Protein AF-0000000084978246 (afdb_homodimer)

Solvent-accessible surface area (backbone atoms only — not comparable to full-atom values): 15150 Å² total; per-residue (Å²): 113,71,61,56,54,47,44,49,52,52,64,51,48,54,66,81,85,75,82,86,67,84,88,47,93,60,55,66,32,54,52,50,35,44,52,52,46,25,33,40,64,72,52,76,42,42,68,66,36,53,46,69,48,52,63,57,46,14,61,76,64,71,50,56,47,66,46,39,43,52,18,51,50,52,35,35,74,74,38,52,32,44,75,43,90,97,79,44,32,25,31,31,88,48,66,60,64,61,54,41,51,52,45,50,53,53,25,48,52,24,31,40,51,23,23,51,41,23,63,34,57,69,46,52,68,67,56,54,49,51,52,34,51,50,44,51,65,46,75,120,113,68,61,55,54,47,44,49,54,51,65,52,49,54,66,81,84,76,82,84,65,85,90,50,95,62,54,67,34,54,53,52,36,43,53,52,46,24,32,42,65,73,53,74,42,43,69,66,36,53,46,70,48,50,63,58,45,14,60,76,64,72,49,56,47,66,45,38,44,53,18,51,49,49,34,35,76,72,38,52,31,44,76,41,89,95,79,44,32,25,31,31,89,47,65,59,62,63,54,40,52,52,48,49,52,53,24,49,53,25,30,40,52,21,24,51,43,22,63,34,57,70,45,52,67,66,56,52,50,51,53,35,51,49,44,50,68,48,74,119

Organism: Faecalibacterium duncaniae (strain DSM 17677 / JCM 31915 / A2-165) (NCBI:txid411483)

pLDDT: mean 88.46, std 13.03, range [48.31, 98.31]

Sequence (280 aa):
MYLYDKYIKEQRRGVVEIIISSNTSKPIYEQITSQIKAMIMSGELKTGDPIPSMRALAKSIHVSVITVQKAYEDLQRDGFIETTVGRGSFVSAQNKDFYQEEQQRLAEEHLQEAADIGRISGISLEKLIELLTIFYQEEDMYLYDKYIKEQRRGVVEIIISSNTSKPIYEQITSQIKAMIMSGELKTGDPIPSMRALAKSIHVSVITVQKAYEDLQRDGFIETTVGRGSFVSAQNKDFYQEEQQRLAEEHLQEAADIGRISGISLEKLIELLTIFYQEED

InterPro domains:
  IPR000524 Transcription regulator HTH, GntR [PF00392] (29-91)
  IPR000524 Transcription regulator HTH, GntR [PS50949] (26-94)
  IPR000524 Transcription regulator HTH, GntR [SM00345] (32-91)
  IPR000524 Transcription regulator HTH, GntR [cd07377] (27-92)
  IPR036388 Winged helix-like DNA-binding domain superfamily [G3DSA:1.10.10.10] (24-140)
  IPR036390 Winged helix DNA-binding domain superfamily [SSF46785] (21-95)

Radius of gyration: 25.94 Å; Cα contacts (8 Å, |Δi|>4): 356; chains: 2; bounding box: 33×84×67 Å

Secondary structure (DSSP, 8-state):
-HHHHHHHHHHSTT-------SSSSS-HHHHHHHHHHHHHHHTSS-TT-EE--HHHHHHHHT--HHHHHHHHHHHHHTTSEEEETTTEEEE----HHHHHHHHHHHHHHHHHHHHHHHHHHT--HHHHHHHHHHHHHS--/-HHHHHHHHHHSTT-------SSSSS-HHHHHHHHHHHHHHHTSS-TT-EE--HHHHHHHHT--HHHHHHHHHHHHHTTSEEEETTTEEEE----HHHHHHHHHHHHHHHHHHHHHHHHHHT--HHHHHHHHHHHHHS--

Foldseek 3Di:
DVVVVVVVLVVCQADDDADADPPDPDQRLVSSLVSLVVCDLVPSFDFFGAYDALVVVCVVHVHDSVSPVVNVVVCVVVQQWDADPPPHIGGHPDPSVVVVVVVVVVVVVVVVVVVVCCVVVVNDPVNVVVVVVCVVPPPD/DVVVVVVVLVVCQADDDADADPPDPDQRLVSSLVSLVVCDLVPSFDFFGAYDALVVVCVVHVHDSVSSVSNVVVCVVVQQWDADPPPHIGGHPDPSVVVVVVVVVVVVVVVVVVVVCCVVVVNDPVNVVVVVVCVVPPPD

Nearest PDB structures (foldseek):
  3neu-assembly1_A-2  TM=7.271E-01  e=4.334E-09  Listeria innocua
  4u0y-assembly1_A  TM=9.435E-01  e=3.036E-07  Bacillus subtilis subsp. subtilis str. 168
  4ham-assembly1_A-2  TM=7.247E-01  e=1.234E-08  Listeria monocytogenes EGD-e
  4wwc-assembly1_B  TM=9.404E-01  e=2.022E-06  Bacillus subtilis subsp. subtilis str. 168
  3tqn-assembly2_B  TM=7.797E-01  e=3.641E-06  Coxiella burnetii

Structure (mmCIF, N/CA/C/O backbone):
data_AF-0000000084978246-model_v1
#
loop_
_entity.id
_entity.type
_entity.pdbx_description
1 polymer 'Transcriptional regulator, GntR family'
#
loop_
_atom_site.group_PDB
_atom_site.id
_atom_site.type_symbol
_atom_site.label_atom_id
_atom_site.label_alt_id
_atom_site.label_comp_id
_atom_site.label_asym_id
_atom_site.label_entity_id
_atom_site.label_seq_id
_atom_site.pdbx_PDB_ins_code
_atom_site.Cartn_x
_atom_site.Cartn_y
_atom_site.Cartn_z
_atom_site.occupancy
_atom_site.B_iso_or_equiv
_atom_site.auth_seq_id
_atom_site.auth_comp_id
_atom_site.auth_asym_id
_atom_site.auth_atom_id
_atom_site.pdbx_PDB_model_num
ATOM 1 N N . MET A 1 1 ? 10.336 -45.594 3.541 1 49.41 1 MET A N 1
ATOM 2 C CA . MET A 1 1 ? 9.492 -44.438 3.922 1 49.41 1 MET A CA 1
ATOM 3 C C . MET A 1 1 ? 9.867 -43.219 3.119 1 49.41 1 MET A C 1
ATOM 5 O O . MET A 1 1 ? 8.992 -42.438 2.701 1 49.41 1 MET A O 1
ATOM 9 N N . TYR A 1 2 ? 11.141 -43 2.82 1 60.88 2 TYR A N 1
ATOM 10 C CA . TYR A 1 2 ? 11.719 -41.906 2.082 1 60.88 2 TYR A CA 1
ATOM 11 C C . TYR A 1 2 ? 11.344 -41.969 0.606 1 60.88 2 TYR A C 1
ATOM 13 O O . TYR A 1 2 ? 11.047 -40.938 -0.014 1 60.88 2 TYR A O 1
ATOM 21 N N . LEU A 1 3 ? 11.219 -43.156 0.111 1 56.28 3 LEU A N 1
ATOM 22 C CA . LEU A 1 3 ? 10.906 -43.312 -1.302 1 56.28 3 LEU A CA 1
ATOM 23 C C . LEU A 1 3 ? 9.43 -43.031 -1.564 1 56.28 3 LEU A C 1
ATOM 25 O O . LEU A 1 3 ? 9.078 -42.438 -2.59 1 56.28 3 LEU A O 1
ATOM 29 N N . TYR A 1 4 ? 8.586 -43.5 -0.713 1 56.78 4 TYR A N 1
ATOM 30 C CA . TYR A 1 4 ? 7.148 -43.25 -0.847 1 56.78 4 TYR A CA 1
ATOM 31 C C . TYR A 1 4 ? 6.836 -41.781 -0.782 1 56.78 4 TYR A C 1
ATOM 33 O O . TYR A 1 4 ? 6.043 -41.25 -1.577 1 56.78 4 TYR A O 1
ATOM 41 N N . ASP A 1 5 ? 7.395 -41.094 0.192 1 56.31 5 ASP A N 1
ATOM 42 C CA . ASP A 1 5 ? 7.164 -39.656 0.281 1 56.31 5 ASP A CA 1
ATOM 43 C C . ASP A 1 5 ? 7.715 -38.938 -0.947 1 56.31 5 ASP A C 1
ATOM 45 O O . ASP A 1 5 ? 7.105 -38 -1.445 1 56.31 5 ASP A O 1
ATOM 49 N N . LYS A 1 6 ? 8.891 -39.469 -1.354 1 56.81 6 LYS A N 1
ATOM 50 C CA . LYS A 1 6 ? 9.453 -38.938 -2.602 1 56.81 6 LYS A CA 1
ATOM 51 C C . LYS A 1 6 ? 8.547 -39.281 -3.785 1 56.81 6 LYS A C 1
ATOM 53 O O . LYS A 1 6 ? 8.336 -38.438 -4.66 1 56.81 6 LYS A O 1
ATOM 58 N N . TYR A 1 7 ? 8.008 -40.469 -3.863 1 52.12 7 TYR A N 1
ATOM 59 C CA . TYR A 1 7 ? 7.086 -40.938 -4.902 1 52.12 7 TYR A CA 1
ATOM 60 C C . TYR A 1 7 ? 5.805 -40.094 -4.887 1 52.12 7 TYR A C 1
ATOM 62 O O . TYR A 1 7 ? 5.316 -39.688 -5.938 1 52.12 7 TYR A O 1
ATOM 70 N N . ILE A 1 8 ? 5.184 -39.938 -3.732 1 54.16 8 ILE A N 1
ATOM 71 C CA . ILE A 1 8 ? 3.959 -39.156 -3.615 1 54.16 8 ILE A CA 1
ATOM 72 C C . ILE A 1 8 ? 4.242 -37.688 -3.986 1 54.16 8 ILE A C 1
ATOM 74 O O . ILE A 1 8 ? 3.434 -37.031 -4.656 1 54.16 8 ILE A O 1
ATOM 78 N N . LYS A 1 9 ? 5.34 -37.312 -3.391 1 54.97 9 LYS A N 1
ATOM 79 C CA . LYS A 1 9 ? 5.805 -35.969 -3.795 1 54.97 9 LYS A CA 1
ATOM 80 C C . LYS A 1 9 ? 6.051 -35.906 -5.301 1 54.97 9 LYS A C 1
ATOM 82 O O . LYS A 1 9 ? 5.742 -34.906 -5.945 1 54.97 9 LYS A O 1
ATOM 87 N N . GLU A 1 10 ? 6.629 -36.938 -5.879 1 53.38 10 GLU A N 1
ATOM 88 C CA . GLU A 1 10 ? 6.852 -37.062 -7.312 1 53.38 10 GLU A CA 1
ATOM 89 C C . GLU A 1 10 ? 5.531 -37.188 -8.07 1 53.38 10 GLU A C 1
ATOM 91 O O . GLU A 1 10 ? 5.398 -36.656 -9.18 1 53.38 10 GLU A O 1
ATOM 96 N N . GLN A 1 11 ? 4.613 -38.062 -7.594 1 52.34 11 GLN A N 1
ATOM 97 C CA . GLN A 1 11 ? 3.295 -38.188 -8.203 1 52.34 11 GLN A CA 1
ATOM 98 C C . GLN A 1 11 ? 2.488 -36.906 -8.047 1 52.34 11 GLN A C 1
ATOM 100 O O . GLN A 1 11 ? 1.637 -36.594 -8.875 1 52.34 11 GLN A O 1
ATOM 105 N N . ARG A 1 12 ? 2.609 -36.312 -6.895 1 55.66 12 ARG A N 1
ATOM 106 C CA . ARG A 1 12 ? 1.911 -35.062 -6.652 1 55.66 12 ARG A CA 1
ATOM 107 C C . ARG A 1 12 ? 2.576 -33.906 -7.406 1 55.66 12 ARG A C 1
ATOM 109 O O . ARG A 1 12 ? 2.094 -32.781 -7.371 1 55.66 12 ARG A O 1
ATOM 116 N N . ARG A 1 13 ? 3.695 -34.281 -8.031 1 55.97 13 ARG A N 1
ATOM 117 C CA . ARG A 1 13 ? 4.484 -33.469 -8.93 1 55.97 13 ARG A CA 1
ATOM 118 C C . ARG A 1 13 ? 3.736 -33.188 -10.234 1 55.97 13 ARG A C 1
ATOM 120 O O . ARG A 1 13 ? 3.334 -34.125 -10.922 1 55.97 13 ARG A O 1
ATOM 127 N N . GLY A 1 14 ? 3.076 -32.219 -10.352 1 59.31 14 GLY A N 1
ATOM 128 C CA . GLY A 1 14 ? 2.301 -31.828 -11.516 1 59.31 14 GLY A CA 1
ATOM 129 C C . GLY A 1 14 ? 0.869 -31.453 -11.18 1 59.31 14 GLY A C 1
ATOM 130 O O . GLY A 1 14 ? 0.113 -31.016 -12.062 1 59.31 14 GLY A O 1
ATOM 131 N N . VAL A 1 15 ? 0.462 -31.984 -9.977 1 68.38 15 VAL A N 1
ATOM 132 C CA . VAL A 1 15 ? -0.953 -31.734 -9.727 1 68.38 15 VAL A CA 1
ATOM 133 C C . VAL A 1 15 ? -1.134 -30.312 -9.18 1 68.38 15 VAL A C 1
ATOM 135 O O . VAL A 1 15 ? -0.529 -29.953 -8.164 1 68.38 15 VAL A O 1
ATOM 138 N N . VAL A 1 16 ? -1.693 -29.453 -9.977 1 84.12 16 VAL A N 1
ATOM 139 C CA . VAL A 1 16 ? -2.047 -28.078 -9.617 1 84.12 16 VAL A CA 1
ATOM 140 C C . VAL A 1 16 ? -3.424 -28.047 -8.961 1 84.12 16 VAL A C 1
ATOM 142 O O . VAL A 1 16 ? -4.434 -28.344 -9.602 1 84.12 16 VAL A O 1
ATOM 145 N N . GLU A 1 17 ? -3.453 -27.969 -7.625 1 89.5 17 GLU A N 1
ATOM 146 C CA . GLU A 1 17 ? -4.711 -27.812 -6.902 1 89.5 17 GLU A CA 1
ATOM 147 C C . GLU A 1 17 ? -5.008 -26.344 -6.605 1 89.5 17 GLU A C 1
ATOM 149 O O . GLU A 1 17 ? -4.277 -25.703 -5.855 1 89.5 17 GLU A O 1
ATOM 154 N N . ILE A 1 18 ? -6.059 -25.859 -7.242 1 93.88 18 ILE A N 1
ATOM 155 C CA . ILE A 1 18 ? -6.473 -24.469 -7.094 1 93.88 18 ILE A CA 1
ATOM 156 C C . ILE A 1 18 ? -7.777 -24.406 -6.305 1 93.88 18 ILE A C 1
ATOM 158 O O . ILE A 1 18 ? -8.711 -25.156 -6.574 1 93.88 18 ILE A O 1
ATOM 162 N N . ILE A 1 19 ? -7.797 -23.547 -5.324 1 91.31 19 ILE A N 1
ATOM 163 C CA . ILE A 1 19 ? -9 -23.328 -4.527 1 91.31 19 ILE A CA 1
ATOM 164 C C . ILE A 1 19 ? -9.594 -21.969 -4.848 1 91.31 19 ILE A C 1
ATOM 166 O O . ILE A 1 19 ? -8.906 -20.938 -4.742 1 91.31 19 ILE A O 1
ATOM 170 N N . ILE A 1 20 ? -10.859 -21.953 -5.211 1 92.88 20 ILE A N 1
ATOM 171 C CA . ILE A 1 20 ? -11.523 -20.703 -5.562 1 92.88 20 ILE A CA 1
ATOM 172 C C . ILE A 1 20 ? -12.469 -20.281 -4.441 1 92.88 20 ILE A C 1
ATOM 174 O O . ILE A 1 20 ? -13.234 -21.094 -3.932 1 92.88 20 ILE A O 1
ATOM 178 N N . SER A 1 21 ? -12.266 -19.094 -4.043 1 88.5 21 SER A N 1
ATOM 179 C CA . SER A 1 21 ? -13.148 -18.578 -3.012 1 88.5 21 SER A CA 1
ATOM 180 C C . SER A 1 21 ? -14.148 -17.578 -3.596 1 88.5 21 SER A C 1
ATOM 182 O O . SER A 1 21 ? -13.773 -16.719 -4.395 1 88.5 21 SER A O 1
ATOM 184 N N . SER A 1 22 ? -15.367 -17.609 -3.215 1 85.06 22 SER A N 1
ATOM 185 C CA . SER A 1 22 ? -16.391 -16.656 -3.621 1 85.06 22 SER A CA 1
ATOM 186 C C . SER A 1 22 ? -16.547 -15.539 -2.596 1 85.06 22 SER A C 1
ATOM 188 O O . SER A 1 22 ? -17.297 -14.578 -2.818 1 85.06 22 SER A O 1
ATOM 190 N N . ASN A 1 23 ? -15.883 -15.648 -1.514 1 78.38 23 ASN A N 1
ATOM 191 C CA . ASN A 1 23 ? -16.016 -14.68 -0.434 1 78.38 23 ASN A CA 1
ATOM 192 C C . ASN A 1 23 ? -14.969 -13.578 -0.538 1 78.38 23 ASN A C 1
ATOM 194 O O . ASN A 1 23 ? -14.664 -12.906 0.452 1 78.38 23 ASN A O 1
ATOM 198 N N . THR A 1 24 ? -14.367 -13.469 -1.59 1 78.62 24 THR A N 1
ATOM 199 C CA . THR A 1 24 ? -13.375 -12.422 -1.814 1 78.62 24 THR A CA 1
ATOM 200 C C . THR A 1 24 ? -13.789 -11.523 -2.977 1 78.62 24 THR A C 1
ATOM 202 O O . THR A 1 24 ? -14.555 -11.938 -3.846 1 78.62 24 THR A O 1
ATOM 205 N N . SER A 1 25 ? -13.305 -10.281 -2.869 1 82.81 25 SER A N 1
ATOM 206 C CA . SER A 1 25 ? -13.586 -9.344 -3.949 1 82.81 25 SER A CA 1
ATOM 207 C C . SER A 1 25 ? -12.633 -9.547 -5.121 1 82.81 25 SER A C 1
ATOM 209 O O . SER A 1 25 ? -12.766 -8.883 -6.152 1 82.81 25 SER A O 1
ATOM 211 N N . LYS A 1 26 ? -11.812 -10.5 -5.109 1 87.44 26 LYS A N 1
ATOM 212 C CA . LYS A 1 26 ? -10.836 -10.719 -6.168 1 87.44 26 LYS A CA 1
ATOM 213 C C . LYS A 1 26 ? -11.43 -11.547 -7.305 1 87.44 26 LYS A C 1
ATOM 215 O O . LYS A 1 26 ? -12.062 -12.578 -7.066 1 87.44 26 LYS A O 1
ATOM 220 N N . PRO A 1 27 ? -11.141 -11.125 -8.484 1 94.25 27 PRO A N 1
ATOM 221 C CA . PRO A 1 27 ? -11.594 -11.914 -9.625 1 94.25 27 PRO A CA 1
ATOM 222 C C . PRO A 1 27 ? -11.023 -13.328 -9.633 1 94.25 27 PRO A C 1
ATOM 224 O O . PRO A 1 27 ? -9.891 -13.539 -9.195 1 94.25 27 PRO A O 1
ATOM 227 N N . ILE A 1 28 ? -11.719 -14.203 -10.172 1 95.75 28 ILE A N 1
ATOM 228 C CA . ILE A 1 28 ? -11.352 -15.617 -10.18 1 95.75 28 ILE A CA 1
ATOM 229 C C . ILE A 1 28 ? -10.016 -15.797 -10.898 1 95.75 28 ILE A C 1
ATOM 231 O O . ILE A 1 28 ? -9.156 -16.562 -10.445 1 95.75 28 ILE A O 1
ATOM 235 N N . TYR A 1 29 ? -9.852 -15.109 -12.062 1 97.44 29 TYR A N 1
ATOM 236 C CA . TYR A 1 29 ? -8.609 -15.281 -12.812 1 97.44 29 TYR A CA 1
ATOM 237 C C . TYR A 1 29 ? -7.406 -14.836 -11.984 1 97.44 29 TYR A C 1
ATOM 239 O O . TYR A 1 29 ? -6.324 -15.414 -12.094 1 97.44 29 TYR A O 1
ATOM 247 N N . GLU A 1 30 ? -7.645 -13.891 -11.141 1 95.38 30 GLU A N 1
ATOM 248 C CA . GLU A 1 30 ? -6.562 -13.43 -10.281 1 95.38 30 GLU A CA 1
ATOM 249 C C . GLU A 1 30 ? -6.25 -14.445 -9.188 1 95.38 30 GLU A C 1
ATOM 251 O O . GLU A 1 30 ? -5.094 -14.609 -8.797 1 95.38 30 GLU A O 1
ATOM 256 N N . GLN A 1 31 ? -7.281 -15.062 -8.703 1 94 31 GLN A N 1
ATOM 257 C CA . GLN A 1 31 ? -7.078 -16.125 -7.723 1 94 31 GLN A CA 1
ATOM 258 C C . GLN A 1 31 ? -6.25 -17.266 -8.312 1 94 31 GLN A C 1
ATOM 260 O O . GLN A 1 31 ? -5.32 -17.766 -7.668 1 94 31 GLN A O 1
ATOM 265 N N . ILE A 1 32 ? -6.523 -17.562 -9.5 1 96.5 32 ILE A N 1
ATOM 266 C CA . ILE A 1 32 ? -5.797 -18.625 -10.188 1 96.5 32 ILE A CA 1
ATOM 267 C C . ILE A 1 32 ? -4.344 -18.219 -10.391 1 96.5 32 ILE A C 1
ATOM 269 O O . ILE A 1 32 ? -3.424 -18.953 -10.023 1 96.5 32 ILE A O 1
ATOM 273 N N . THR A 1 33 ? -4.195 -17 -10.945 1 96.12 33 THR A N 1
ATOM 274 C CA . THR A 1 33 ? -2.865 -16.484 -11.234 1 96.12 33 THR A CA 1
ATOM 275 C C . THR A 1 33 ? -2.008 -16.453 -9.977 1 96.12 33 THR A C 1
ATOM 277 O O . THR A 1 33 ? -0.876 -16.938 -9.977 1 96.12 33 THR A O 1
ATOM 280 N N . SER A 1 34 ? -2.586 -15.977 -8.961 1 94.06 34 SER A N 1
ATOM 281 C CA . SER A 1 34 ? -1.831 -15.805 -7.727 1 94.06 34 SER A CA 1
ATOM 282 C C . SER A 1 34 ? -1.434 -17.156 -7.129 1 94.06 34 SER A C 1
ATOM 284 O O . SER A 1 34 ? -0.313 -17.312 -6.641 1 94.06 34 SER A O 1
ATOM 286 N N . GLN A 1 35 ? -2.283 -18.094 -7.121 1 93.5 35 GLN A N 1
ATOM 287 C CA . GLN A 1 35 ? -1.992 -19.391 -6.531 1 93.5 35 GLN A CA 1
ATOM 288 C C . GLN A 1 35 ? -0.919 -20.125 -7.332 1 93.5 35 GLN A C 1
ATOM 290 O O . GLN A 1 35 ? -0.016 -20.734 -6.754 1 93.5 35 GLN A O 1
ATOM 295 N N . ILE A 1 36 ? -0.957 -20.016 -8.625 1 95.12 36 ILE A N 1
ATOM 296 C CA . ILE A 1 36 ? 0.054 -20.672 -9.438 1 95.12 36 ILE A CA 1
ATOM 297 C C . ILE A 1 36 ? 1.41 -20 -9.227 1 95.12 36 ILE A C 1
ATOM 299 O O . ILE A 1 36 ? 2.426 -20.688 -9.062 1 95.12 36 ILE A O 1
ATOM 303 N N . LYS A 1 37 ? 1.382 -18.688 -9.188 1 93.81 37 LYS A N 1
ATOM 304 C CA . LYS A 1 37 ? 2.627 -17.969 -8.914 1 93.81 37 LYS A CA 1
ATOM 305 C C . LYS A 1 37 ? 3.209 -18.391 -7.562 1 93.81 37 LYS A C 1
ATOM 307 O O . LYS A 1 37 ? 4.414 -18.609 -7.445 1 93.81 37 LYS A O 1
ATOM 312 N N . ALA A 1 38 ? 2.359 -18.531 -6.621 1 91.19 38 ALA A N 1
ATOM 313 C CA . ALA A 1 38 ? 2.812 -18.906 -5.289 1 91.19 38 ALA A CA 1
ATOM 314 C C . ALA A 1 38 ? 3.443 -20.297 -5.301 1 91.19 38 ALA A C 1
ATOM 316 O O . ALA A 1 38 ? 4.477 -20.531 -4.668 1 91.19 38 ALA A O 1
ATOM 317 N N . MET A 1 39 ? 2.84 -21.203 -6.016 1 92 39 MET A N 1
ATOM 318 C CA . MET A 1 39 ? 3.367 -22.562 -6.105 1 92 39 MET A CA 1
ATOM 319 C C . MET A 1 39 ? 4.73 -22.562 -6.789 1 92 39 MET A C 1
ATOM 321 O O . MET A 1 39 ? 5.617 -23.328 -6.402 1 92 39 MET A O 1
ATOM 325 N N . ILE A 1 40 ? 4.902 -21.703 -7.762 1 92.31 40 ILE A N 1
ATOM 326 C CA . ILE A 1 40 ? 6.172 -21.625 -8.477 1 92.31 40 ILE A CA 1
ATOM 327 C C . ILE A 1 40 ? 7.23 -20.984 -7.578 1 92.31 40 ILE A C 1
ATOM 329 O O . ILE A 1 40 ? 8.344 -21.5 -7.465 1 92.31 40 ILE A O 1
ATOM 333 N N . MET A 1 41 ? 6.863 -19.984 -6.891 1 89.56 41 MET A N 1
ATOM 334 C CA . MET A 1 41 ? 7.801 -19.25 -6.047 1 89.56 41 MET A CA 1
ATOM 335 C C . MET A 1 41 ? 8.219 -20.078 -4.84 1 89.56 41 MET A C 1
ATOM 337 O O . MET A 1 41 ? 9.352 -19.969 -4.371 1 89.56 41 MET A O 1
ATOM 341 N N . SER A 1 42 ? 7.34 -20.938 -4.383 1 86 42 SER A N 1
ATOM 342 C CA . SER A 1 42 ? 7.637 -21.781 -3.225 1 86 42 SER A CA 1
ATOM 343 C C . SER A 1 42 ? 8.461 -23 -3.617 1 86 42 SER A C 1
ATOM 345 O O . SER A 1 42 ? 9.016 -23.672 -2.756 1 86 42 SER A O 1
ATOM 347 N N . GLY A 1 43 ? 8.414 -23.266 -4.922 1 88.56 43 GLY A N 1
ATOM 348 C CA . GLY A 1 43 ? 9.141 -24.422 -5.406 1 88.56 43 GLY A CA 1
ATOM 349 C C . GLY A 1 43 ? 8.273 -25.656 -5.531 1 88.56 43 GLY A C 1
ATOM 350 O O . GLY A 1 43 ? 8.75 -26.719 -5.961 1 88.56 43 GLY A O 1
ATOM 351 N N . GLU A 1 44 ? 7.008 -25.547 -5.145 1 89.88 44 GLU A N 1
ATOM 352 C CA . GLU A 1 44 ? 6.086 -26.656 -5.363 1 89.88 44 GLU A CA 1
ATOM 353 C C . GLU A 1 44 ? 5.996 -27.016 -6.844 1 89.88 44 GLU A C 1
ATOM 355 O O . GLU A 1 44 ? 5.883 -28.203 -7.195 1 89.88 44 GLU A O 1
ATOM 360 N N . LEU A 1 45 ? 5.98 -26.016 -7.691 1 91.75 45 LEU A N 1
ATOM 361 C CA . LEU A 1 45 ? 6.141 -26.172 -9.133 1 91.75 45 LEU A CA 1
ATOM 362 C C . LEU A 1 45 ? 7.527 -25.703 -9.578 1 91.75 45 LEU A C 1
ATOM 364 O O . LEU A 1 45 ? 7.953 -24.594 -9.242 1 91.75 45 LEU A O 1
ATOM 368 N N . LYS A 1 46 ? 8.172 -26.578 -10.297 1 92 46 LYS A N 1
ATOM 369 C CA . LYS A 1 46 ? 9.547 -26.266 -10.695 1 92 46 LYS A CA 1
ATOM 370 C C . LYS A 1 46 ? 9.633 -26 -12.195 1 92 46 LYS A C 1
ATOM 372 O O . LYS A 1 46 ? 8.781 -26.453 -12.969 1 92 46 LYS A O 1
ATOM 377 N N . THR A 1 47 ? 10.703 -25.328 -12.5 1 92.94 47 THR A N 1
ATOM 378 C CA . THR A 1 47 ? 10.961 -25.062 -13.906 1 92.94 47 THR A CA 1
ATOM 379 C C . THR A 1 47 ? 10.836 -26.344 -14.727 1 92.94 47 THR A C 1
ATOM 381 O O . THR A 1 47 ? 11.367 -27.391 -14.336 1 92.94 47 THR A O 1
ATOM 384 N N . GLY A 1 48 ? 10.094 -26.172 -15.742 1 93.19 48 GLY A N 1
ATOM 385 C CA . GLY A 1 48 ? 9.961 -27.312 -16.641 1 93.19 48 GLY A CA 1
ATOM 386 C C . GLY A 1 48 ? 8.781 -28.203 -16.312 1 93.19 48 GLY A C 1
ATOM 387 O O . GLY A 1 48 ? 8.367 -29.031 -17.125 1 93.19 48 GLY A O 1
ATOM 388 N N . ASP A 1 49 ? 8.234 -28.109 -15.102 1 93.12 49 ASP A N 1
ATOM 389 C CA . ASP A 1 49 ? 7.066 -28.891 -14.727 1 93.12 49 ASP A CA 1
ATOM 390 C C . ASP A 1 49 ? 5.875 -28.578 -15.625 1 93.12 49 ASP A C 1
ATOM 392 O O . ASP A 1 49 ? 5.637 -27.406 -15.953 1 93.12 49 ASP A O 1
ATO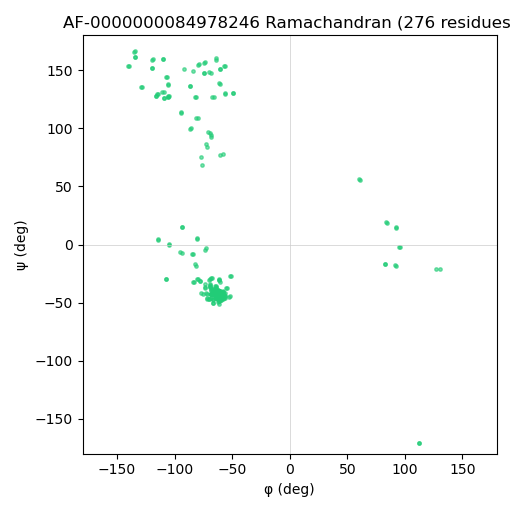M 396 N N . PRO A 1 50 ? 5.156 -29.594 -16.016 1 93.62 50 PRO A N 1
ATOM 397 C CA . PRO A 1 50 ? 3.908 -29.328 -16.734 1 93.62 50 PRO A CA 1
ATOM 398 C C . PRO A 1 50 ? 2.795 -28.828 -15.805 1 93.62 50 PRO A C 1
ATOM 400 O O . PRO A 1 50 ? 2.754 -29.203 -14.633 1 93.62 50 PRO A O 1
ATOM 403 N N . ILE A 1 51 ? 1.956 -27.984 -16.328 1 95.31 51 ILE A N 1
ATOM 404 C CA . ILE A 1 51 ? 0.72 -27.625 -15.641 1 95.31 51 ILE A CA 1
ATOM 405 C C . ILE A 1 51 ? -0.481 -28.016 -16.5 1 95.31 51 ILE A C 1
ATOM 407 O O . ILE A 1 51 ? -0.342 -28.234 -17.703 1 95.31 51 ILE A O 1
ATOM 411 N N . PRO A 1 52 ? -1.639 -28.141 -15.867 1 94.88 52 PRO A N 1
ATOM 412 C CA . PRO A 1 52 ? -2.803 -28.578 -16.641 1 94.88 52 PRO A CA 1
ATOM 413 C C . PRO A 1 52 ? -3.098 -27.672 -17.828 1 94.88 52 PRO A C 1
ATOM 415 O O . PRO A 1 52 ? -2.76 -26.484 -17.797 1 94.88 52 PRO A O 1
ATOM 418 N N . SER A 1 53 ? -3.73 -28.297 -18.812 1 93.88 53 SER A N 1
ATOM 419 C CA . SER A 1 53 ? -4.258 -27.453 -19.891 1 93.88 53 SER A CA 1
ATOM 420 C C . SER A 1 53 ? -5.336 -26.516 -19.375 1 93.88 53 SER A C 1
ATOM 422 O O . SER A 1 53 ? -5.91 -26.734 -18.312 1 93.88 53 SER A O 1
ATOM 424 N N . MET A 1 54 ? -5.617 -25.438 -20.125 1 95.25 54 MET A N 1
ATOM 425 C CA . MET A 1 54 ? -6.648 -24.484 -19.734 1 95.25 54 MET A CA 1
ATOM 426 C C . MET A 1 54 ? -7.996 -25.188 -19.562 1 95.25 54 MET A C 1
ATOM 428 O O . MET A 1 54 ? -8.727 -24.922 -18.609 1 95.25 54 MET A O 1
ATOM 432 N N . ARG A 1 55 ? -8.273 -26.062 -20.484 1 95 55 ARG A N 1
ATOM 433 C CA . ARG A 1 55 ? -9.555 -26.781 -20.438 1 95 55 ARG A CA 1
ATOM 434 C C . ARG A 1 55 ? -9.609 -27.734 -19.25 1 95 55 ARG A C 1
ATOM 436 O O . ARG A 1 55 ? -10.641 -27.812 -18.578 1 95 55 ARG A O 1
ATOM 443 N N . ALA A 1 56 ? -8.578 -28.438 -18.969 1 94.5 56 ALA A N 1
ATOM 444 C CA . ALA A 1 56 ? -8.531 -29.375 -17.844 1 94.5 56 ALA A CA 1
ATOM 445 C C . ALA A 1 56 ? -8.672 -28.656 -16.516 1 94.5 56 ALA A C 1
ATOM 447 O O . ALA A 1 56 ? -9.406 -29.094 -15.633 1 94.5 56 ALA A O 1
ATOM 448 N N . LEU A 1 57 ? -8 -27.516 -16.391 1 95.75 57 LEU A N 1
ATOM 449 C CA . LEU A 1 57 ? -8.086 -26.766 -15.141 1 95.75 57 LEU A CA 1
ATOM 450 C C . LEU A 1 57 ? -9.484 -26.188 -14.945 1 95.75 57 LEU A C 1
ATOM 452 O O . LEU A 1 57 ? -10.047 -26.25 -13.852 1 95.75 57 LEU A O 1
ATOM 456 N N . ALA A 1 58 ? -9.992 -25.594 -16 1 97.25 58 ALA A N 1
ATOM 457 C CA . ALA A 1 58 ? -11.344 -25.031 -15.953 1 97.25 58 ALA A CA 1
ATOM 458 C C . ALA A 1 58 ? -12.344 -26.078 -15.453 1 97.25 58 ALA A C 1
ATOM 460 O O . ALA A 1 58 ? -13.164 -25.781 -14.578 1 97.25 58 ALA A O 1
ATOM 461 N N . LYS A 1 59 ? -12.227 -27.234 -15.953 1 96.12 59 LYS A N 1
ATOM 462 C CA . LYS A 1 59 ? -13.117 -28.328 -15.562 1 96.12 59 LYS A CA 1
ATOM 463 C C . LYS A 1 59 ? -12.922 -28.688 -14.102 1 96.12 59 LYS A C 1
ATOM 465 O O . LYS A 1 59 ? -13.898 -28.875 -13.359 1 96.12 59 LYS A O 1
ATOM 470 N N . SER A 1 60 ? -11.75 -28.766 -13.633 1 94.56 60 SER A N 1
ATOM 471 C CA . SER A 1 60 ? -11.422 -29.219 -12.289 1 94.56 60 SER A CA 1
ATOM 472 C C . SER A 1 60 ? -11.914 -28.234 -11.234 1 94.56 60 SER A C 1
ATOM 474 O O . SER A 1 60 ? -12.25 -2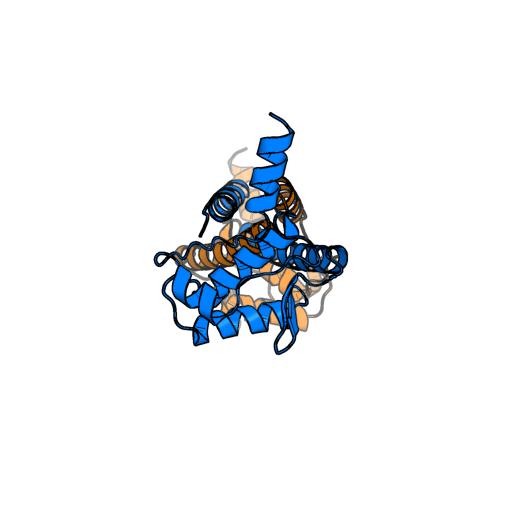8.641 -10.117 1 94.56 60 SER A O 1
ATOM 476 N N . ILE A 1 61 ? -11.992 -26.953 -11.594 1 95.12 61 ILE A N 1
ATOM 477 C CA . ILE A 1 61 ? -12.336 -25.969 -10.578 1 95.12 61 ILE A CA 1
ATOM 478 C C . ILE A 1 61 ? -13.688 -25.344 -10.898 1 95.12 61 ILE A C 1
ATOM 480 O O . ILE A 1 61 ? -14.086 -24.359 -10.273 1 95.12 61 ILE A O 1
ATOM 484 N N . HIS A 1 62 ? -14.32 -25.844 -11.945 1 95.81 62 HIS A N 1
ATOM 485 C CA . HIS A 1 62 ? -15.68 -25.484 -12.328 1 95.81 62 HIS A CA 1
ATOM 486 C C . HIS A 1 62 ? -15.781 -23.984 -12.633 1 95.81 62 HIS A C 1
ATOM 488 O O . HIS A 1 62 ? -16.656 -23.297 -12.109 1 95.81 62 HIS A O 1
ATOM 494 N N . VAL A 1 63 ? -14.938 -23.531 -13.555 1 96.75 63 VAL A N 1
ATOM 495 C CA . VAL A 1 63 ? -14.984 -22.156 -14.055 1 96.75 63 VAL A CA 1
ATOM 496 C C . VAL A 1 63 ? -14.867 -22.156 -15.578 1 96.75 63 VAL A C 1
ATOM 498 O O . VAL A 1 63 ? -14.539 -23.188 -16.188 1 96.75 63 VAL A O 1
ATOM 501 N N . SER A 1 64 ? -15.172 -21.031 -16.125 1 97.25 64 SER A N 1
ATOM 502 C CA . SER A 1 64 ? -15.125 -20.953 -17.578 1 97.25 64 SER A CA 1
ATOM 503 C C . SER A 1 64 ? -13.688 -21.016 -18.094 1 97.25 64 SER A C 1
ATOM 505 O O . SER A 1 64 ? -12.758 -20.578 -17.406 1 97.25 64 SER A O 1
ATOM 507 N N . VAL A 1 65 ? -13.508 -21.594 -19.297 1 97.62 65 VAL A N 1
ATOM 508 C CA . VAL A 1 65 ? -12.195 -21.656 -19.938 1 97.62 65 VAL A CA 1
ATOM 509 C C . VAL A 1 65 ? -11.672 -20.234 -20.172 1 97.62 65 VAL A C 1
ATOM 511 O O . VAL A 1 65 ? -10.469 -19.984 -20.078 1 97.62 65 VAL A O 1
ATOM 514 N N . ILE A 1 66 ? -12.586 -19.359 -20.406 1 98.25 66 ILE A N 1
ATOM 515 C CA . ILE A 1 66 ? -12.227 -17.969 -20.672 1 98.25 66 ILE A CA 1
ATOM 516 C C . ILE A 1 66 ? -11.547 -17.359 -19.453 1 98.25 66 ILE A C 1
ATOM 518 O O . ILE A 1 66 ? -10.531 -16.672 -19.578 1 98.25 66 ILE A O 1
ATOM 522 N N . THR A 1 67 ? -12.109 -17.609 -18.281 1 98 67 THR A N 1
ATOM 523 C CA . THR A 1 67 ? -11.539 -17.125 -17.031 1 98 67 THR A CA 1
ATOM 524 C C . THR A 1 67 ? -10.141 -17.703 -16.828 1 98 67 THR A C 1
ATOM 52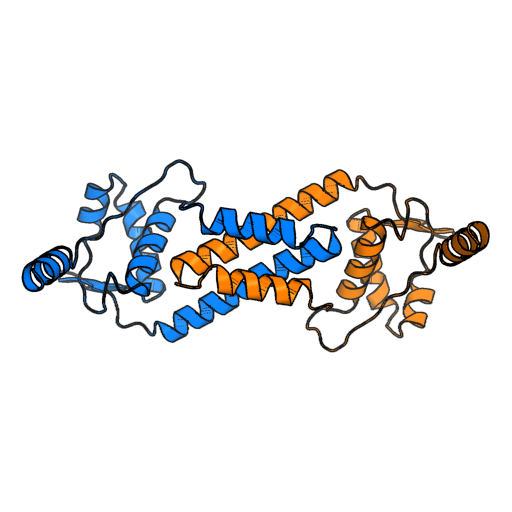6 O O . THR A 1 67 ? -9.211 -16.984 -16.453 1 98 67 THR A O 1
ATOM 529 N N . VAL A 1 68 ? -9.977 -18.984 -17.078 1 97.69 68 VAL A N 1
ATOM 530 C CA . VAL A 1 68 ? -8.688 -19.641 -16.906 1 97.69 68 VAL A CA 1
ATOM 531 C C . VAL A 1 68 ? -7.695 -19.109 -17.953 1 97.69 68 VAL A C 1
ATOM 533 O O . VAL A 1 68 ? -6.52 -18.906 -17.641 1 97.69 68 VAL A O 1
ATOM 536 N N . GLN A 1 69 ? -8.18 -18.906 -19.125 1 97.88 69 GLN A N 1
ATOM 537 C CA . GLN A 1 69 ? -7.332 -18.359 -20.188 1 97.88 69 GLN A CA 1
ATOM 538 C C . GLN A 1 69 ? -6.719 -17.031 -19.781 1 97.88 69 GLN A C 1
ATOM 540 O O . GLN A 1 69 ? -5.531 -16.797 -20.016 1 97.88 69 GLN A O 1
ATOM 545 N N . LYS A 1 70 ? -7.531 -16.203 -19.203 1 98.12 70 LYS A N 1
ATOM 546 C CA . LYS A 1 70 ? -7.023 -14.914 -18.75 1 98.12 70 LYS A CA 1
ATOM 547 C C . LYS A 1 70 ? -5.891 -15.102 -17.734 1 98.12 70 LYS A C 1
ATOM 549 O O . LYS A 1 70 ? -4.879 -14.398 -17.797 1 98.12 70 LYS A O 1
ATOM 554 N N . ALA A 1 71 ? -6.039 -16 -16.844 1 98.06 71 ALA A N 1
ATOM 555 C CA . ALA A 1 71 ? -5.004 -16.297 -15.852 1 98.06 71 ALA A CA 1
ATOM 556 C C . ALA A 1 71 ? -3.717 -16.766 -16.531 1 98.06 71 ALA A C 1
ATOM 558 O O . ALA A 1 71 ? -2.623 -16.312 -16.172 1 98.06 71 ALA A O 1
ATOM 559 N N . TYR A 1 72 ? -3.842 -17.625 -17.5 1 97.25 72 TYR A N 1
ATOM 560 C CA . TYR A 1 72 ? -2.68 -18.188 -18.172 1 97.25 72 TYR A CA 1
ATOM 561 C C . TYR A 1 72 ? -1.979 -17.109 -19.016 1 97.25 72 TYR A C 1
ATOM 563 O O . TYR A 1 72 ? -0.75 -17.109 -19.125 1 97.25 72 TYR A O 1
ATOM 571 N N . GLU A 1 73 ? -2.768 -16.25 -19.562 1 97.62 73 GLU A N 1
ATOM 572 C CA . GLU A 1 73 ? -2.182 -15.133 -20.297 1 97.62 73 GLU A CA 1
ATOM 573 C C . GLU A 1 73 ? -1.349 -14.25 -19.375 1 97.62 73 GLU A C 1
ATOM 575 O O . GLU A 1 73 ? -0.238 -13.844 -19.734 1 97.62 73 GLU A O 1
ATOM 580 N N . ASP A 1 74 ? -1.905 -13.984 -18.25 1 96.31 74 ASP A N 1
ATOM 581 C CA . ASP A 1 74 ? -1.17 -13.18 -17.266 1 96.31 74 ASP A CA 1
ATOM 582 C C . ASP A 1 74 ? 0.113 -13.891 -16.844 1 96.31 74 ASP A C 1
ATOM 584 O O . ASP A 1 74 ? 1.173 -13.266 -16.75 1 96.31 74 ASP A O 1
ATOM 588 N N . LEU A 1 75 ? 0.041 -15.156 -16.547 1 96.19 75 LEU A N 1
ATOM 589 C CA . LEU A 1 75 ? 1.189 -15.945 -16.109 1 96.19 75 LEU A CA 1
ATOM 590 C C . LEU A 1 75 ? 2.273 -15.961 -17.188 1 96.19 75 LEU A C 1
ATOM 592 O O . LEU A 1 75 ? 3.461 -15.852 -16.875 1 96.19 75 LEU A O 1
ATOM 596 N N . GLN A 1 76 ? 1.81 -16.062 -18.406 1 95.25 76 GLN A N 1
ATOM 597 C CA . GLN A 1 76 ? 2.754 -16.062 -19.516 1 95.25 76 GLN A CA 1
ATOM 598 C C . GLN A 1 76 ? 3.385 -14.695 -19.703 1 95.25 76 GLN A C 1
ATOM 600 O O . GLN A 1 76 ? 4.598 -14.578 -19.891 1 95.25 76 GLN A O 1
ATOM 605 N N . ARG A 1 77 ? 2.566 -13.711 -19.688 1 92.88 77 ARG A N 1
ATOM 606 C CA . ARG A 1 77 ? 3.045 -12.344 -19.844 1 92.88 77 ARG A CA 1
ATOM 607 C C . ARG A 1 77 ? 4.105 -12.016 -18.797 1 92.88 77 ARG A C 1
ATOM 609 O O . ARG A 1 77 ? 5.121 -11.391 -19.109 1 92.88 77 ARG A O 1
ATOM 616 N N . ASP A 1 78 ? 3.873 -12.539 -17.609 1 90.19 78 ASP A N 1
ATOM 617 C CA . ASP A 1 78 ? 4.777 -12.25 -16.5 1 90.19 78 ASP A CA 1
ATOM 618 C C . ASP A 1 78 ? 5.977 -13.195 -16.516 1 90.19 78 ASP A C 1
ATOM 620 O O . ASP A 1 78 ? 6.875 -13.078 -15.68 1 90.19 78 ASP A O 1
ATOM 624 N N . GLY A 1 79 ? 5.922 -14.172 -17.375 1 92.31 79 GLY A N 1
ATOM 625 C CA . GLY A 1 79 ? 7.082 -15.023 -17.594 1 92.31 79 GLY A CA 1
ATOM 626 C C . GLY A 1 79 ? 7.09 -16.266 -16.719 1 92.31 79 GLY A C 1
ATOM 627 O O . GLY A 1 79 ? 8.117 -16.938 -16.594 1 92.31 79 GLY A O 1
ATOM 628 N N . PHE A 1 80 ? 5.988 -16.641 -16.062 1 94.81 80 PHE A N 1
ATOM 629 C CA . PHE A 1 80 ? 5.941 -17.766 -15.133 1 94.81 80 PHE A CA 1
ATOM 630 C C . PHE A 1 80 ? 5.746 -19.078 -15.875 1 94.81 80 PHE A C 1
ATOM 632 O O . PHE A 1 80 ? 6.219 -20.125 -15.422 1 94.81 80 PHE A O 1
ATOM 639 N N . ILE A 1 81 ? 4.984 -18.938 -17.031 1 95.75 81 ILE A N 1
ATOM 640 C CA . ILE A 1 81 ? 4.754 -20.172 -17.781 1 95.75 81 ILE A CA 1
ATOM 641 C C . ILE A 1 81 ? 5 -19.922 -19.266 1 95.75 81 ILE A C 1
ATOM 643 O O . ILE A 1 81 ? 5.078 -18.781 -19.703 1 95.75 81 ILE A O 1
ATOM 647 N N . GLU A 1 82 ? 5.184 -20.953 -19.906 1 95.38 82 GLU A N 1
ATOM 648 C CA . GLU A 1 82 ? 5.254 -20.969 -21.375 1 95.38 82 GLU A CA 1
ATOM 649 C C . GLU A 1 82 ? 4.312 -22.016 -21.953 1 95.38 82 GLU A C 1
ATOM 651 O O . GLU A 1 82 ? 4.164 -23.109 -21.406 1 95.38 82 GLU A O 1
ATOM 656 N N . THR A 1 83 ? 3.658 -21.562 -22.953 1 93 83 THR A N 1
ATOM 657 C CA . THR A 1 83 ? 2.727 -22.469 -23.609 1 93 83 THR A CA 1
ATOM 658 C C . THR A 1 83 ? 3.186 -22.75 -25.0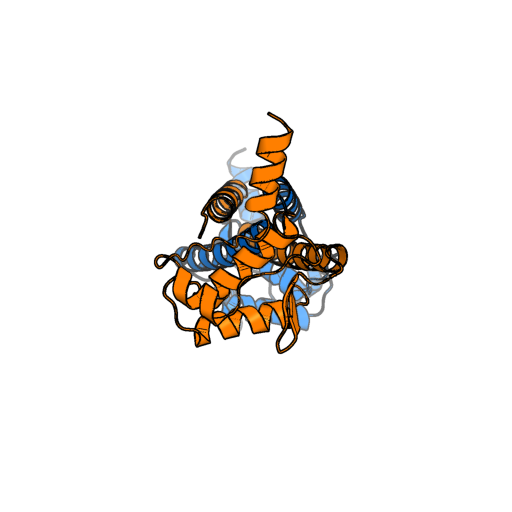47 1 93 83 THR A C 1
ATOM 660 O O . THR A 1 83 ? 3.592 -21.844 -25.766 1 93 83 THR A O 1
ATOM 663 N N . THR A 1 84 ? 3.225 -24.031 -25.328 1 90.5 84 THR A N 1
ATOM 664 C CA . THR A 1 84 ? 3.529 -24.469 -26.688 1 90.5 84 THR A CA 1
ATOM 665 C C . THR A 1 84 ? 2.34 -25.203 -27.297 1 90.5 84 THR A C 1
ATOM 667 O O . THR A 1 84 ? 1.809 -26.141 -26.703 1 90.5 84 THR A O 1
ATOM 670 N N . VAL A 1 85 ? 1.985 -24.766 -28.406 1 87.75 85 VAL A N 1
ATOM 671 C CA . VAL A 1 85 ? 0.853 -25.391 -29.094 1 87.75 85 VAL A CA 1
ATOM 672 C C . VAL A 1 85 ? 1.104 -26.891 -29.266 1 87.75 85 VAL A C 1
ATOM 674 O O . VAL A 1 85 ? 2.172 -27.297 -29.719 1 87.75 85 VAL A O 1
ATOM 677 N N . GLY A 1 86 ? 0.19 -27.703 -28.891 1 89.25 86 GLY A N 1
ATOM 678 C CA . GLY A 1 86 ? 0.251 -29.141 -29.062 1 89.25 86 GLY A CA 1
ATOM 679 C C . GLY A 1 86 ? 1.048 -29.844 -27.984 1 89.25 86 GLY A C 1
ATOM 680 O O . GLY A 1 86 ? 0.978 -31.062 -27.859 1 89.25 86 GLY A O 1
ATOM 681 N N . ARG A 1 87 ? 1.92 -29.172 -27.141 1 91.81 87 ARG A N 1
ATOM 682 C CA . ARG A 1 87 ? 2.76 -29.781 -26.125 1 91.81 87 ARG A CA 1
ATOM 683 C C . ARG A 1 87 ? 2.232 -29.484 -24.719 1 91.81 87 ARG A C 1
ATOM 685 O O . ARG A 1 87 ? 2.434 -30.266 -23.797 1 91.81 87 ARG A O 1
ATOM 692 N N . GLY A 1 88 ? 1.592 -28.297 -24.672 1 93.69 88 GLY A N 1
ATOM 693 C CA . GLY A 1 88 ? 1.029 -27.938 -23.375 1 93.69 88 GLY A CA 1
ATOM 694 C C . GLY A 1 88 ? 1.733 -26.75 -22.734 1 93.69 88 GLY A C 1
ATOM 695 O O . GLY A 1 88 ? 2.391 -25.969 -23.422 1 93.69 88 GLY A O 1
ATOM 696 N N . SER A 1 89 ? 1.4 -26.484 -21.469 1 95.31 89 SER A N 1
ATOM 697 C CA . SER A 1 89 ? 1.986 -25.391 -20.703 1 95.31 89 SER A CA 1
ATOM 698 C C . SER A 1 89 ? 2.953 -25.906 -19.641 1 95.31 89 SER A C 1
ATOM 700 O O . SER A 1 89 ? 2.707 -26.953 -19.031 1 95.31 89 SER A O 1
ATOM 702 N N . PHE A 1 90 ? 3.998 -25.141 -19.453 1 95.44 90 PHE A N 1
ATOM 703 C CA . PHE A 1 90 ? 5.055 -25.547 -18.531 1 95.44 90 PHE A CA 1
ATOM 704 C C . PHE A 1 90 ? 5.559 -24.344 -17.734 1 95.44 90 PHE A C 1
ATOM 706 O O . PHE A 1 90 ? 5.488 -23.203 -18.203 1 95.44 90 PHE A O 1
ATOM 713 N N . VAL A 1 91 ? 6.055 -24.672 -16.578 1 95.25 91 VAL A N 1
ATOM 714 C CA . VAL A 1 91 ? 6.688 -23.625 -15.789 1 95.25 91 VAL A CA 1
ATOM 715 C C . VAL A 1 91 ? 7.945 -23.125 -16.5 1 95.25 91 VAL A C 1
ATOM 717 O O . VAL A 1 91 ? 8.797 -23.938 -16.906 1 95.25 91 VAL A O 1
ATOM 720 N N . SER A 1 92 ? 8.023 -21.797 -16.703 1 94.12 92 SER A N 1
ATOM 721 C CA . SER A 1 92 ? 9.148 -21.188 -17.422 1 94.12 92 SER A CA 1
ATOM 722 C C . SER A 1 92 ? 10.367 -21.062 -16.516 1 94.12 92 SER A C 1
ATOM 724 O O . SER A 1 92 ? 10.25 -21.047 -15.297 1 94.12 92 SER A O 1
ATOM 726 N N . ALA A 1 93 ? 11.555 -21.031 -17.25 1 85.94 93 ALA A N 1
ATOM 727 C CA . ALA A 1 93 ? 12.781 -20.703 -16.531 1 85.94 93 ALA A CA 1
ATOM 728 C C . ALA A 1 93 ? 12.867 -19.203 -16.266 1 85.94 93 ALA A C 1
ATOM 730 O O . ALA A 1 93 ? 12.875 -18.391 -17.203 1 85.94 93 ALA A O 1
ATOM 731 N N . GLN A 1 94 ? 12.1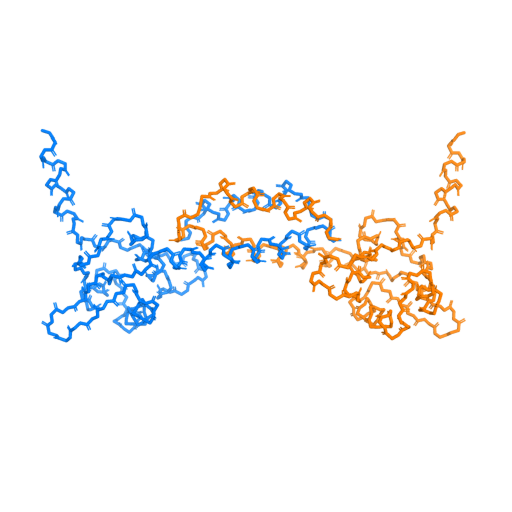25 -18.766 -15.352 1 72.94 94 GLN A N 1
ATOM 732 C CA . GLN A 1 94 ? 12.203 -17.328 -15.078 1 72.94 94 GLN A CA 1
ATOM 733 C C . GLN A 1 94 ? 13.234 -17.031 -13.992 1 72.94 94 GLN A C 1
ATOM 735 O O . GLN A 1 94 ? 13.547 -17.891 -13.172 1 72.94 94 GLN A O 1
ATOM 740 N N . ASN A 1 95 ? 13.703 -15.719 -14.281 1 74.12 95 ASN A N 1
ATOM 741 C CA . ASN A 1 95 ? 14.586 -15.242 -13.211 1 74.12 95 ASN A CA 1
ATOM 742 C C . ASN A 1 95 ? 13.797 -14.906 -11.953 1 74.12 95 ASN A C 1
ATOM 744 O O . ASN A 1 95 ? 13.289 -13.797 -11.805 1 74.12 95 ASN A O 1
ATOM 748 N N . LYS A 1 96 ? 13.555 -15.859 -11.133 1 80.44 96 LYS A N 1
ATOM 749 C CA . LYS A 1 96 ? 12.82 -15.734 -9.883 1 80.44 96 LYS A CA 1
ATOM 750 C C . LYS A 1 96 ? 13.383 -14.602 -9.023 1 80.44 96 LYS A C 1
ATOM 752 O O . LYS A 1 96 ? 12.641 -13.898 -8.352 1 80.44 96 LYS A O 1
ATOM 757 N N . ASP A 1 97 ? 14.664 -14.359 -9.242 1 82.44 97 ASP A N 1
ATOM 758 C CA . ASP A 1 97 ? 15.312 -13.336 -8.438 1 82.44 97 ASP A CA 1
ATOM 759 C C . ASP A 1 97 ? 14.844 -11.938 -8.844 1 82.44 97 ASP A C 1
ATOM 761 O O . ASP A 1 97 ? 14.578 -11.094 -7.984 1 82.44 97 ASP A O 1
ATOM 765 N N . PHE A 1 98 ? 14.852 -11.812 -10.109 1 84.56 98 PHE A N 1
ATOM 766 C CA . PHE A 1 98 ? 14.43 -10.5 -10.602 1 84.56 98 PHE A CA 1
ATOM 767 C C . PHE A 1 98 ? 12.984 -10.227 -10.219 1 84.56 98 PHE A C 1
ATOM 769 O O . PHE A 1 98 ? 12.656 -9.125 -9.766 1 84.56 98 PHE A O 1
ATOM 776 N N . TYR A 1 99 ? 12.086 -11.258 -10.344 1 86.06 99 TYR A N 1
ATOM 777 C CA . TYR A 1 99 ? 10.68 -11.109 -9.984 1 86.06 99 TYR A CA 1
ATOM 778 C C . TYR A 1 99 ? 10.523 -10.82 -8.5 1 86.06 99 TYR A C 1
ATOM 780 O O . TYR A 1 99 ? 9.758 -9.93 -8.109 1 86.06 99 TYR A O 1
ATOM 788 N N . GLN A 1 100 ? 11.273 -11.484 -7.711 1 87.5 100 GLN A N 1
ATOM 789 C CA . GLN A 1 100 ? 11.188 -11.305 -6.266 1 87.5 100 GLN A CA 1
ATOM 790 C C . GLN A 1 100 ? 11.609 -9.898 -5.859 1 87.5 100 GLN A C 1
ATOM 792 O O . GLN A 1 100 ? 10.992 -9.289 -4.984 1 87.5 100 GLN A O 1
ATOM 797 N N . GLU A 1 101 ? 12.625 -9.375 -6.496 1 91.56 101 GLU A N 1
ATOM 798 C CA . GLU A 1 101 ? 13.086 -8.023 -6.203 1 91.56 101 GLU A CA 1
ATOM 799 C C . GLU A 1 101 ? 12.023 -6.984 -6.547 1 91.56 101 GLU A C 1
ATOM 801 O O . GLU A 1 101 ? 11.789 -6.047 -5.781 1 91.56 101 GLU A O 1
ATOM 806 N N . GLU A 1 102 ? 11.492 -7.223 -7.684 1 92.94 102 GLU A N 1
ATOM 807 C CA . GLU A 1 102 ? 10.438 -6.309 -8.109 1 92.94 102 GLU A CA 1
ATOM 808 C C . GLU A 1 102 ? 9.25 -6.352 -7.156 1 92.94 102 GLU A C 1
ATOM 810 O O . GLU A 1 102 ? 8.703 -5.309 -6.793 1 92.94 102 GLU A O 1
ATOM 815 N N . GLN A 1 103 ? 8.844 -7.523 -6.727 1 93.44 103 GLN A N 1
ATOM 816 C CA . GLN A 1 103 ? 7.738 -7.684 -5.789 1 93.44 103 GLN A CA 1
ATOM 817 C C . GLN A 1 103 ? 8.07 -7.055 -4.438 1 93.44 103 GLN A C 1
ATOM 819 O O . GLN A 1 103 ? 7.203 -6.441 -3.805 1 93.44 103 GLN A O 1
ATOM 824 N N . GLN A 1 104 ? 9.305 -7.184 -4.039 1 94.5 104 GLN A N 1
ATOM 825 C CA . GLN A 1 104 ? 9.734 -6.562 -2.791 1 94.5 104 GLN A CA 1
ATOM 826 C C . GLN A 1 104 ? 9.633 -5.039 -2.869 1 94.5 104 GLN A C 1
ATOM 828 O O . GLN A 1 104 ? 9.156 -4.395 -1.932 1 94.5 104 GLN A O 1
ATOM 833 N N . ARG A 1 105 ? 10.055 -4.492 -3.93 1 96.31 105 ARG A N 1
ATOM 834 C CA . ARG A 1 105 ? 9.961 -3.049 -4.133 1 96.31 105 ARG A CA 1
ATOM 835 C C . ARG A 1 105 ? 8.516 -2.576 -4.078 1 96.31 105 ARG A C 1
ATOM 837 O O . ARG A 1 105 ? 8.203 -1.577 -3.428 1 96.31 105 ARG A O 1
ATOM 844 N N . LEU A 1 106 ? 7.641 -3.293 -4.723 1 96.5 106 LEU A N 1
ATOM 845 C CA . LEU A 1 106 ? 6.223 -2.949 -4.742 1 96.5 106 LEU A CA 1
ATOM 846 C C . LEU A 1 106 ? 5.625 -3.033 -3.344 1 96.5 106 LEU A C 1
ATOM 848 O O . LEU A 1 106 ? 4.883 -2.141 -2.926 1 96.5 106 LEU A O 1
ATOM 852 N N . ALA A 1 107 ? 5.961 -4.078 -2.633 1 97.56 107 ALA A N 1
ATOM 853 C CA . ALA A 1 107 ? 5.488 -4.223 -1.258 1 97.56 107 ALA A CA 1
ATOM 854 C C . ALA A 1 107 ? 5.969 -3.064 -0.389 1 97.56 107 ALA A C 1
ATOM 856 O O . ALA A 1 107 ? 5.203 -2.521 0.411 1 97.56 107 ALA A O 1
ATOM 857 N N . GLU A 1 108 ? 7.172 -2.721 -0.549 1 97.06 108 GLU A N 1
ATOM 858 C CA . GLU A 1 108 ? 7.742 -1.606 0.202 1 97.06 108 GLU A CA 1
ATOM 859 C C . GLU A 1 108 ? 6.984 -0.31 -0.068 1 97.06 108 GLU A C 1
ATOM 861 O O . GLU A 1 108 ? 6.723 0.464 0.854 1 97.06 108 GLU A O 1
ATOM 866 N N . GLU A 1 109 ? 6.695 -0.098 -1.291 1 96.88 109 GLU A N 1
ATOM 867 C CA . GLU A 1 109 ? 5.961 1.108 -1.662 1 96.88 109 GLU A CA 1
ATOM 868 C C . GLU A 1 109 ? 4.602 1.163 -0.971 1 96.88 109 GLU A C 1
ATOM 870 O O . GLU A 1 109 ? 4.207 2.207 -0.449 1 96.88 109 GLU A O 1
ATOM 875 N N . HIS A 1 110 ? 3.898 0.064 -0.972 1 98.06 110 HIS A N 1
ATOM 876 C CA . HIS A 1 110 ? 2.602 -0.001 -0.308 1 98.06 110 HIS A CA 1
ATOM 877 C C . HIS A 1 110 ? 2.744 0.18 1.199 1 98.06 110 HIS A C 1
ATOM 879 O O . HIS A 1 110 ? 1.945 0.883 1.822 1 98.06 110 HIS A O 1
ATOM 885 N N . LEU A 1 111 ? 3.787 -0.422 1.749 1 98.12 111 LEU A N 1
ATOM 886 C CA . LEU A 1 111 ? 4.016 -0.302 3.186 1 98.12 111 LEU A CA 1
ATOM 887 C C . LEU A 1 111 ? 4.355 1.135 3.562 1 98.12 111 LEU A C 1
ATOM 889 O O . LEU A 1 111 ? 3.898 1.636 4.594 1 98.12 111 LEU A O 1
ATOM 893 N N . GLN A 1 112 ? 5.168 1.762 2.754 1 96.19 112 GLN A N 1
ATOM 894 C CA . GLN A 1 112 ? 5.523 3.154 3.008 1 96.19 112 GLN A CA 1
ATOM 895 C C . GLN A 1 112 ? 4.285 4.047 2.992 1 96.19 112 GLN A C 1
ATOM 897 O O . GLN A 1 112 ? 4.129 4.914 3.854 1 96.19 112 GLN A O 1
ATOM 902 N N . GLU A 1 113 ? 3.473 3.797 1.992 1 95.94 113 GLU A N 1
ATOM 903 C CA . GLU A 1 113 ? 2.244 4.578 1.901 1 95.94 113 GLU A CA 1
ATOM 904 C C . GLU A 1 113 ? 1.37 4.383 3.137 1 95.94 113 GLU A C 1
ATOM 906 O O . GLU A 1 113 ? 0.856 5.352 3.701 1 95.94 113 GLU A O 1
ATOM 911 N N . ALA A 1 114 ? 1.225 3.158 3.555 1 97.62 114 ALA A N 1
ATOM 912 C CA . ALA A 1 114 ? 0.418 2.869 4.738 1 97.62 114 ALA A CA 1
ATOM 913 C C . ALA A 1 114 ? 1.02 3.518 5.984 1 97.62 114 ALA A C 1
ATOM 915 O O . ALA A 1 114 ? 0.297 4.082 6.809 1 97.62 114 ALA A O 1
ATOM 916 N N . ALA A 1 115 ? 2.314 3.51 6.129 1 96.31 115 ALA A N 1
ATOM 917 C CA . ALA A 1 115 ? 3.008 4.117 7.262 1 96.31 115 ALA A CA 1
ATOM 918 C C . ALA A 1 115 ? 2.809 5.629 7.281 1 96.31 115 ALA A C 1
ATOM 920 O O . ALA A 1 115 ? 2.533 6.211 8.336 1 96.31 115 ALA A O 1
ATOM 921 N N . ASP A 1 116 ? 2.977 6.215 6.105 1 93.5 116 ASP A N 1
ATOM 922 C CA . ASP A 1 116 ? 2.803 7.656 5.992 1 93.5 116 ASP A CA 1
ATOM 923 C C . ASP A 1 116 ? 1.392 8.07 6.402 1 93.5 116 ASP A C 1
ATOM 925 O O . ASP A 1 116 ? 1.215 9.031 7.16 1 93.5 116 ASP A O 1
ATOM 929 N N . ILE A 1 117 ? 0.458 7.363 5.941 1 94.5 117 ILE A N 1
ATOM 930 C CA . ILE A 1 117 ? -0.935 7.648 6.27 1 94.5 117 ILE A CA 1
ATOM 931 C C . ILE A 1 117 ? -1.146 7.527 7.777 1 94.5 117 ILE A C 1
ATOM 933 O O . ILE A 1 117 ? -1.746 8.406 8.398 1 94.5 117 ILE A O 1
ATOM 937 N N . GLY A 1 118 ? -0.67 6.465 8.352 1 94.75 118 GLY A N 1
ATOM 938 C CA . GLY A 1 118 ? -0.818 6.266 9.781 1 94.75 118 GLY A CA 1
ATOM 939 C C . GLY A 1 118 ? -0.207 7.379 10.609 1 94.75 118 GLY A C 1
ATOM 940 O O . GLY A 1 118 ? -0.857 7.926 11.508 1 94.75 118 GLY A O 1
ATOM 941 N N . ARG A 1 119 ? 0.983 7.754 10.258 1 90.5 119 ARG A N 1
ATOM 942 C CA . ARG A 1 119 ? 1.699 8.789 11 1 90.5 119 ARG A CA 1
ATOM 943 C C . ARG A 1 119 ? 0.949 10.117 10.945 1 90.5 119 ARG A C 1
ATOM 945 O O . ARG A 1 119 ? 0.807 10.797 11.961 1 90.5 119 ARG A O 1
ATOM 952 N N . ILE A 1 120 ? 0.472 10.406 9.852 1 88.62 120 ILE A N 1
ATOM 953 C CA . ILE A 1 120 ? -0.16 11.703 9.625 1 88.62 120 ILE A CA 1
ATOM 954 C C . ILE A 1 120 ? -1.559 11.703 10.234 1 88.62 120 ILE A C 1
ATOM 956 O O . ILE A 1 120 ? -1.981 12.703 10.828 1 88.62 120 ILE A O 1
ATOM 960 N N . SER A 1 121 ? -2.229 10.609 10.273 1 91.25 121 SER A N 1
ATOM 961 C CA . SER A 1 121 ? -3.641 10.57 10.641 1 91.25 121 SER A CA 1
ATOM 962 C C . SER A 1 121 ? -3.838 10.031 12.047 1 91.25 121 SER A C 1
ATOM 964 O O . SER A 1 121 ? -4.973 9.867 12.508 1 91.25 121 SER A O 1
ATOM 966 N N . GLY A 1 122 ? -2.719 9.68 12.727 1 87.56 122 GLY A N 1
ATOM 967 C CA . GLY A 1 122 ? -2.803 9.25 14.109 1 87.56 122 GLY A CA 1
ATOM 968 C C . GLY A 1 122 ? -3.143 7.781 14.258 1 87.56 122 GLY A C 1
ATOM 969 O O . GLY A 1 122 ? -3.689 7.363 15.281 1 87.56 122 GLY A O 1
ATOM 970 N N . ILE A 1 123 ? -2.959 6.965 13.273 1 93.38 123 ILE A N 1
ATOM 971 C CA . ILE A 1 123 ? -3.082 5.516 13.391 1 93.38 123 ILE A CA 1
ATOM 972 C C . ILE A 1 123 ? -1.793 4.934 13.961 1 93.38 123 ILE A C 1
ATOM 974 O O . ILE A 1 123 ? -0.708 5.156 13.422 1 93.38 123 ILE A O 1
ATOM 978 N N . SER A 1 124 ? -1.895 4.184 14.977 1 94 124 SER A N 1
ATOM 979 C CA . SER A 1 124 ? -0.71 3.693 15.672 1 94 124 SER A CA 1
ATOM 980 C C . SER A 1 124 ? -0.01 2.602 14.867 1 94 124 SER A C 1
ATOM 982 O O . SER A 1 124 ? -0.639 1.916 14.062 1 94 124 SER A O 1
ATOM 984 N N . LEU A 1 125 ? 1.23 2.449 15.141 1 96.5 125 LEU A N 1
ATOM 985 C CA . LEU A 1 125 ? 1.991 1.372 14.516 1 96.5 125 LEU A CA 1
ATOM 986 C C . LEU A 1 125 ? 1.417 0.011 14.898 1 96.5 125 LEU A C 1
ATOM 988 O O . LEU A 1 125 ? 1.346 -0.893 14.062 1 96.5 125 LEU A O 1
ATOM 992 N N . GLU A 1 126 ? 1.047 -0.113 16.078 1 97.75 126 GLU A N 1
ATOM 993 C CA . GLU A 1 126 ? 0.476 -1.366 16.562 1 97.75 126 GLU A CA 1
ATOM 994 C C . GLU A 1 126 ? -0.768 -1.75 15.773 1 97.75 126 GLU A C 1
ATOM 996 O O . GLU A 1 126 ? -0.941 -2.914 15.398 1 97.75 126 GLU A O 1
ATOM 1001 N N . LYS A 1 127 ? -1.598 -0.787 15.539 1 97.19 127 LYS A N 1
ATOM 1002 C CA . LYS A 1 127 ? -2.814 -1.05 14.773 1 97.19 127 LYS A CA 1
ATOM 1003 C C . LYS A 1 127 ? -2.488 -1.435 13.336 1 97.19 127 LYS A C 1
ATOM 1005 O O . LYS A 1 127 ? -3.09 -2.355 12.781 1 97.19 127 LYS A O 1
ATOM 1010 N N . LEU A 1 128 ? -1.552 -0.748 12.711 1 98.25 128 LEU A N 1
ATOM 1011 C CA . LEU A 1 128 ? -1.141 -1.068 11.352 1 98.25 128 LEU A CA 1
ATOM 1012 C C . LEU A 1 128 ? -0.591 -2.488 11.273 1 98.25 128 LEU A C 1
ATOM 1014 O O . LEU A 1 128 ? -0.891 -3.221 10.32 1 98.25 128 LEU A O 1
ATOM 1018 N N . ILE A 1 129 ? 0.203 -2.869 12.266 1 98.31 129 ILE A N 1
ATOM 1019 C CA . ILE A 1 129 ? 0.794 -4.203 12.297 1 98.31 129 ILE A CA 1
ATOM 1020 C C . ILE A 1 129 ? -0.306 -5.25 12.453 1 98.31 129 ILE A C 1
ATOM 1022 O O . ILE A 1 129 ? -0.258 -6.309 11.82 1 98.31 129 ILE A O 1
ATOM 1026 N N . GLU A 1 130 ? -1.21 -4.961 13.25 1 97.69 130 GLU A N 1
ATOM 1027 C CA . GLU A 1 130 ? -2.336 -5.871 13.438 1 97.69 130 GLU A CA 1
ATOM 1028 C C . GLU A 1 130 ? -3.084 -6.098 12.125 1 97.69 130 GLU A C 1
ATOM 1030 O O . GLU A 1 130 ? -3.396 -7.238 11.773 1 97.69 130 GLU A O 1
ATOM 1035 N N . LEU A 1 131 ? -3.367 -5.035 11.461 1 97.06 131 LEU A N 1
ATOM 1036 C CA . LEU A 1 131 ? -4.07 -5.121 10.188 1 97.06 131 LEU A CA 1
ATOM 1037 C C . LEU A 1 131 ? -3.242 -5.891 9.164 1 97.06 131 LEU A C 1
ATOM 1039 O O . LEU A 1 131 ? -3.764 -6.77 8.469 1 97.06 131 LEU A O 1
ATOM 1043 N N . LEU A 1 132 ? -1.954 -5.582 9.078 1 97.94 132 LEU A N 1
ATOM 1044 C CA . LEU A 1 132 ? -1.052 -6.289 8.18 1 97.94 132 LEU A CA 1
ATOM 1045 C C . LEU A 1 132 ? -1.058 -7.785 8.461 1 97.94 132 LEU A C 1
ATOM 1047 O O . LEU A 1 132 ? -1.108 -8.602 7.539 1 97.94 132 LEU A O 1
ATOM 1051 N N . THR A 1 133 ? -1.001 -8.141 9.742 1 97.56 133 THR A N 1
ATOM 1052 C CA . THR A 1 133 ? -0.985 -9.539 10.164 1 97.56 133 THR A CA 1
ATOM 1053 C C . THR A 1 133 ? -2.273 -10.242 9.75 1 97.56 133 THR A C 1
ATOM 1055 O O . THR A 1 133 ? -2.234 -11.359 9.234 1 97.56 133 THR A O 1
ATOM 1058 N N . ILE A 1 134 ? -3.381 -9.57 9.906 1 95.56 134 ILE A N 1
ATOM 1059 C CA . ILE A 1 134 ? -4.68 -10.125 9.555 1 95.56 134 ILE A CA 1
ATOM 1060 C C . ILE A 1 134 ? -4.742 -10.391 8.055 1 95.56 134 ILE A C 1
ATOM 1062 O O . ILE A 1 134 ? -5.133 -11.477 7.621 1 95.56 134 ILE A O 1
ATOM 1066 N N . PHE A 1 135 ? -4.293 -9.445 7.281 1 94.25 135 PHE A N 1
ATOM 1067 C CA . PHE A 1 135 ? -4.379 -9.555 5.832 1 94.25 135 PHE A CA 1
ATOM 1068 C C . PHE A 1 135 ? -3.432 -10.633 5.312 1 94.25 135 PHE A C 1
ATOM 1070 O O . PHE A 1 135 ? -3.748 -11.336 4.348 1 94.25 135 PHE A O 1
ATOM 1077 N N . TYR A 1 136 ? -2.254 -10.75 5.93 1 95.38 136 TYR A N 1
ATOM 1078 C CA . TYR A 1 136 ? -1.271 -11.742 5.504 1 95.38 136 TYR A CA 1
ATOM 1079 C C . TYR A 1 136 ? -1.758 -13.156 5.805 1 95.38 136 TYR A C 1
ATOM 1081 O O . TYR A 1 136 ? -1.523 -14.078 5.02 1 95.38 136 TYR A O 1
ATOM 1089 N N . GLN A 1 137 ? -2.391 -13.227 7.004 1 91.12 137 GLN A N 1
ATOM 1090 C CA . GLN A 1 137 ? -2.838 -14.547 7.434 1 91.12 137 GLN A CA 1
ATOM 1091 C C . GLN A 1 137 ? -4.148 -14.93 6.75 1 91.12 137 GLN A C 1
ATOM 1093 O O . GLN A 1 137 ? -4.477 -16.109 6.656 1 91.12 137 GLN A O 1
ATOM 1098 N N . GLU A 1 138 ? -4.973 -13.852 6.418 1 75.12 138 GLU A N 1
ATOM 1099 C CA . GLU A 1 138 ? -6.25 -14.156 5.781 1 75.12 138 GLU A CA 1
ATOM 1100 C C . GLU A 1 138 ? -6.043 -14.688 4.363 1 75.12 138 GLU A C 1
ATOM 1102 O O . GLU A 1 138 ? -5.27 -14.125 3.59 1 75.12 138 GLU A O 1
ATOM 1107 N N . GLU A 1 139 ? -6.027 -15.914 4.195 1 60.25 139 GLU A N 1
ATOM 1108 C CA . GLU A 1 139 ? -5.934 -16.594 2.906 1 60.25 139 GLU A CA 1
ATOM 1109 C C . GLU A 1 139 ? -7.109 -16.234 2.002 1 60.25 139 GLU A C 1
ATOM 1111 O O . GLU A 1 139 ? -8.266 -16.281 2.432 1 60.25 139 GLU A O 1
ATOM 1116 N N . ASP A 1 140 ? -7.035 -14.977 1.404 1 49.19 140 ASP A N 1
ATOM 1117 C CA . ASP A 1 140 ? -8.156 -15.047 0.47 1 49.19 140 ASP A CA 1
ATOM 1118 C C . ASP A 1 140 ? -7.992 -16.219 -0.49 1 49.19 140 ASP A C 1
ATOM 1120 O O . ASP A 1 140 ? -6.875 -16.562 -0.88 1 49.19 140 ASP A O 1
ATOM 1124 N N . MET B 1 1 ? 3.227 25.766 38.812 1 50.31 1 MET B N 1
ATOM 1125 C CA . MET B 1 1 ? 3.873 24.938 37.781 1 50.31 1 MET B CA 1
ATOM 1126 C C . MET B 1 1 ? 2.889 24.578 36.688 1 50.31 1 MET B C 1
ATOM 1128 O O . MET B 1 1 ? 3.248 24.578 35.5 1 50.31 1 MET B O 1
ATOM 1132 N N . TYR B 1 2 ? 1.646 24.391 37 1 61.53 2 TYR B N 1
ATOM 1133 C CA . TYR B 1 2 ? 0.563 24 36.125 1 61.53 2 TYR B CA 1
ATOM 1134 C C . TYR B 1 2 ? 0.158 25.172 35.219 1 61.53 2 TYR B C 1
ATOM 1136 O O . TYR B 1 2 ? -0.101 24.984 34.031 1 61.53 2 TYR B O 1
ATOM 1144 N N . LEU B 1 3 ? 0.258 26.344 35.75 1 58 3 LEU B N 1
ATOM 1145 C CA . LEU B 1 3 ? -0.139 27.516 35 1 58 3 LEU B CA 1
ATOM 1146 C C . LEU B 1 3 ? 0.917 27.875 33.938 1 58 3 LEU B C 1
ATOM 1148 O O . LEU B 1 3 ? 0.583 28.281 32.844 1 58 3 LEU B O 1
ATOM 1152 N N . TYR B 1 4 ? 2.125 27.797 34.312 1 57.81 4 TYR B N 1
ATOM 1153 C CA . TYR B 1 4 ? 3.227 28.078 33.406 1 57.81 4 TYR B CA 1
ATOM 1154 C C . TYR B 1 4 ? 3.23 27.109 32.219 1 57.81 4 TYR B C 1
ATOM 1156 O O . TYR B 1 4 ? 3.418 27.516 31.078 1 57.81 4 TYR B O 1
ATOM 1164 N N . ASP B 1 5 ? 3.109 25.844 32.531 1 56.69 5 ASP B N 1
ATOM 1165 C CA . ASP B 1 5 ? 3.059 24.875 31.453 1 56.69 5 ASP B CA 1
ATOM 1166 C C . ASP B 1 5 ? 1.839 25.109 30.562 1 56.69 5 ASP B C 1
ATOM 1168 O O . ASP B 1 5 ? 1.922 24.969 29.344 1 56.69 5 ASP B O 1
ATOM 1172 N N . LYS B 1 6 ? 0.747 25.453 31.297 1 57.31 6 LYS B N 1
ATOM 1173 C CA . LYS B 1 6 ? -0.449 25.844 30.562 1 57.31 6 LYS B CA 1
ATOM 1174 C C . LYS B 1 6 ? -0.206 27.094 29.734 1 57.31 6 LYS B C 1
ATOM 1176 O O . LYS B 1 6 ? -0.637 27.188 28.578 1 57.31 6 LYS B O 1
ATOM 1181 N N . TYR B 1 7 ? 0.481 28.094 30.312 1 52.66 7 TYR B N 1
ATOM 1182 C CA . TYR B 1 7 ? 0.835 29.344 29.641 1 52.66 7 TYR B CA 1
ATOM 1183 C C . TYR B 1 7 ? 1.754 29.078 28.453 1 52.66 7 TYR B C 1
ATOM 1185 O O . TYR B 1 7 ? 1.56 29.641 27.359 1 52.66 7 TYR B O 1
ATOM 1193 N N . ILE B 1 8 ? 2.799 28.312 28.641 1 54.56 8 ILE B N 1
ATOM 1194 C CA . ILE B 1 8 ? 3.73 28 27.562 1 54.56 8 ILE B CA 1
ATOM 1195 C C . ILE B 1 8 ? 3.01 27.219 26.469 1 54.56 8 ILE B C 1
ATOM 1197 O O . ILE B 1 8 ? 3.225 27.453 25.281 1 54.56 8 ILE B O 1
ATOM 1201 N N . LYS B 1 9 ? 2.314 26.266 27.016 1 55.34 9 LYS B N 1
ATOM 1202 C CA . LYS B 1 9 ? 1.458 25.531 26.078 1 55.34 9 LYS B CA 1
ATOM 1203 C C . LYS B 1 9 ? 0.49 26.484 25.375 1 55.34 9 LYS B C 1
ATOM 1205 O O . LYS B 1 9 ? 0.234 26.328 24.172 1 55.34 9 LYS B O 1
ATOM 1210 N N . GLU B 1 10 ? -0.067 27.422 26.078 1 53.94 10 GLU B N 1
ATOM 1211 C CA . GLU B 1 10 ? -0.938 28.453 25.531 1 53.94 10 GLU B CA 1
ATOM 1212 C C . GLU B 1 10 ? -0.172 29.391 24.594 1 53.94 10 GLU B C 1
ATOM 1214 O O . GLU B 1 10 ? -0.714 29.844 23.578 1 53.94 10 GLU B O 1
ATOM 1219 N N . GLN B 1 11 ? 1.012 29.875 25.047 1 52.75 11 GLN B N 1
ATOM 1220 C CA . GLN B 1 11 ? 1.852 30.703 24.203 1 52.75 11 GLN B CA 1
ATOM 1221 C C . GLN B 1 11 ? 2.355 29.938 22.984 1 52.75 11 GLN B C 1
ATOM 1223 O O . GLN B 1 11 ? 2.58 30.516 21.922 1 52.75 11 GLN B O 1
ATOM 1228 N N . ARG B 1 12 ? 2.721 28.719 23.219 1 56.09 12 ARG B N 1
ATOM 1229 C CA . ARG B 1 12 ? 3.172 27.875 22.109 1 56.09 12 ARG B CA 1
ATOM 1230 C C . ARG B 1 12 ? 2 27.453 21.219 1 56.09 12 ARG B C 1
ATOM 1232 O O . ARG B 1 12 ? 2.191 26.781 20.203 1 56.09 12 ARG B O 1
ATOM 1239 N N . ARG B 1 13 ? 0.833 27.891 21.672 1 56.34 13 ARG B N 1
ATOM 1240 C CA . ARG B 1 13 ? -0.448 27.75 20.984 1 56.34 13 ARG B CA 1
ATOM 1241 C C . ARG B 1 13 ? -0.506 28.656 19.766 1 56.34 13 ARG B C 1
ATOM 1243 O O . ARG B 1 13 ? -0.282 29.859 19.859 1 56.34 13 ARG B O 1
ATOM 1250 N N . GLY B 1 14 ? -0.242 28.203 18.688 1 59.5 14 GLY B N 1
ATOM 1251 C CA . GLY B 1 14 ? -0.231 28.938 17.422 1 59.5 14 GLY B CA 1
ATOM 1252 C C . GLY B 1 14 ? 1.069 28.781 16.656 1 59.5 14 GLY B C 1
ATOM 1253 O O . GLY B 1 14 ? 1.2 29.281 15.539 1 59.5 14 GLY B O 1
ATOM 1254 N N . VAL B 1 15 ? 2.105 28.391 17.484 1 68.81 15 VAL B N 1
ATOM 1255 C CA . VAL B 1 15 ? 3.375 28.359 16.766 1 68.81 15 VAL B CA 1
ATOM 1256 C C . VAL B 1 15 ? 3.482 27.078 15.938 1 68.81 15 VAL B C 1
ATOM 1258 O O . VAL B 1 15 ? 3.371 25.984 16.484 1 68.81 15 VAL B O 1
ATOM 1261 N N . VAL B 1 16 ? 3.396 27.203 14.633 1 84.75 16 VAL B N 1
ATOM 1262 C CA . VAL B 1 16 ? 3.562 26.125 13.664 1 84.75 16 VAL B CA 1
ATOM 1263 C C . VAL B 1 16 ? 5.039 25.953 13.32 1 84.75 16 VAL B C 1
ATOM 1265 O O . VAL B 1 16 ? 5.645 26.828 12.711 1 84.75 16 VAL B O 1
ATOM 1268 N N . GLU B 1 17 ? 5.684 24.969 13.938 1 89.62 17 GLU B N 1
ATOM 1269 C CA . GLU B 1 17 ? 7.066 24.641 13.594 1 89.62 17 GLU B CA 1
ATOM 1270 C C . GLU B 1 17 ? 7.137 23.516 12.57 1 89.62 17 GLU B C 1
ATOM 1272 O O . GLU B 1 17 ? 6.734 22.391 12.852 1 89.62 17 GLU B O 1
ATOM 1277 N N . ILE B 1 18 ? 7.629 23.859 11.391 1 93.88 18 ILE B N 1
ATOM 1278 C CA . ILE B 1 18 ? 7.738 22.922 10.289 1 93.88 18 ILE B CA 1
ATOM 1279 C C . ILE B 1 18 ? 9.211 22.609 10.016 1 93.88 18 ILE B C 1
ATOM 1281 O O . ILE B 1 18 ? 10.039 23.516 9.969 1 93.88 18 ILE B O 1
ATOM 1285 N N . ILE B 1 19 ? 9.508 21.359 9.906 1 91.44 19 ILE B N 1
ATOM 1286 C CA . ILE B 1 19 ? 10.859 20.922 9.586 1 91.44 19 ILE B CA 1
ATOM 1287 C C . ILE B 1 19 ? 10.898 20.359 8.164 1 91.44 19 ILE B C 1
ATOM 1289 O O . ILE B 1 19 ? 10.133 19.453 7.824 1 91.44 19 ILE B O 1
ATOM 1293 N N . ILE B 1 20 ? 11.789 20.891 7.359 1 92.94 20 ILE B N 1
ATOM 1294 C CA . ILE B 1 20 ? 11.898 20.453 5.973 1 92.94 20 ILE B CA 1
ATOM 1295 C C . ILE B 1 20 ? 13.148 19.594 5.801 1 92.94 20 ILE B C 1
ATOM 1297 O O . ILE B 1 20 ? 14.227 19.953 6.273 1 92.94 20 ILE B O 1
ATOM 1301 N N . SER B 1 21 ? 12.906 18.469 5.262 1 88.62 21 SER B N 1
ATOM 1302 C CA . SER B 1 21 ? 14.039 17.594 4.988 1 88.62 21 SER B CA 1
ATOM 1303 C C . SER B 1 21 ? 14.367 17.562 3.5 1 88.62 21 SER B C 1
ATOM 1305 O O . SER B 1 21 ? 13.469 17.469 2.662 1 88.62 21 SER B O 1
ATOM 1307 N N . SER B 1 22 ? 15.586 17.609 3.131 1 84.94 22 SER B N 1
ATOM 1308 C CA . SER B 1 22 ? 16.047 17.5 1.749 1 84.94 22 SER B CA 1
ATOM 1309 C C . SER B 1 22 ? 16.406 16.047 1.404 1 84.94 22 SER B C 1
ATOM 1311 O O . SER B 1 22 ? 16.719 15.742 0.251 1 84.94 22 SER B O 1
ATOM 1313 N N . ASN B 1 23 ? 16.406 15.211 2.348 1 78.25 23 ASN B N 1
ATOM 1314 C CA . ASN B 1 23 ? 16.828 13.836 2.145 1 78.25 23 ASN B CA 1
ATOM 1315 C C . ASN B 1 23 ? 15.648 12.93 1.823 1 78.25 23 ASN B C 1
ATOM 1317 O O . ASN B 1 23 ? 15.719 11.711 2.012 1 78.25 23 ASN B O 1
ATOM 1321 N N . THR B 1 24 ? 14.609 13.445 1.5 1 78.56 24 THR B N 1
ATOM 1322 C CA . THR B 1 24 ? 13.422 12.672 1.13 1 78.56 24 THR B CA 1
ATOM 1323 C C . THR B 1 24 ? 13.008 12.984 -0.305 1 78.56 24 THR B C 1
ATOM 1325 O O . THR B 1 24 ? 13.328 14.047 -0.836 1 78.56 24 THR B O 1
ATOM 1328 N N . SER B 1 25 ? 12.391 11.977 -0.895 1 82.75 25 SER B N 1
ATOM 1329 C CA . SER B 1 25 ? 11.891 12.172 -2.252 1 82.75 25 SER B CA 1
ATOM 1330 C C . SER B 1 25 ? 10.555 12.914 -2.252 1 82.75 25 SER B C 1
ATOM 1332 O O . SER B 1 25 ? 10.016 13.227 -3.314 1 82.75 25 SER B O 1
ATOM 1334 N N . LYS B 1 26 ? 10.086 13.359 -1.177 1 87.5 26 LYS B N 1
ATOM 1335 C CA . LYS B 1 26 ? 8.797 14.031 -1.093 1 87.5 26 LYS B CA 1
ATOM 1336 C C . LYS B 1 26 ? 8.93 15.523 -1.384 1 87.5 26 LYS B C 1
ATOM 1338 O O . LYS B 1 26 ? 9.812 16.188 -0.837 1 87.5 26 LYS B O 1
ATOM 1343 N N . PRO B 1 27 ? 8.031 16.016 -2.143 1 94.31 27 PRO B N 1
ATOM 1344 C CA . PRO B 1 27 ? 8.039 17.453 -2.393 1 94.31 27 PRO B CA 1
ATOM 1345 C C . PRO B 1 27 ? 7.863 18.281 -1.117 1 94.31 27 PRO B C 1
ATOM 1347 O O . PRO B 1 27 ? 7.16 17.859 -0.197 1 94.31 27 PRO B O 1
ATOM 1350 N N . ILE B 1 28 ? 8.383 19.406 -1.115 1 95.75 28 ILE B N 1
ATOM 1351 C CA . ILE B 1 28 ? 8.391 20.266 0.058 1 95.75 28 ILE B CA 1
ATOM 1352 C C . ILE B 1 28 ? 6.953 20.609 0.457 1 95.75 28 ILE B C 1
ATOM 1354 O O . ILE B 1 28 ? 6.613 20.594 1.643 1 95.75 28 ILE B O 1
ATOM 1358 N N . TYR B 1 29 ? 6.098 20.922 -0.547 1 97.5 29 TYR B N 1
ATOM 1359 C CA . TYR B 1 29 ? 4.727 21.281 -0.217 1 97.5 29 TYR B CA 1
ATOM 1360 C C . TYR B 1 29 ? 4.004 20.141 0.474 1 97.5 29 TYR B C 1
ATOM 1362 O O . TYR B 1 29 ? 3.162 20.359 1.347 1 97.5 29 TYR B O 1
ATOM 1370 N N . GLU B 1 30 ? 4.41 18.953 0.13 1 95.38 30 GLU B N 1
ATOM 1371 C CA . GLU B 1 30 ? 3.805 17.797 0.768 1 95.38 30 GLU B CA 1
ATOM 1372 C C . GLU B 1 30 ? 4.297 17.641 2.203 1 95.38 30 GLU B C 1
ATOM 1374 O O . GLU B 1 30 ? 3.543 17.203 3.08 1 95.38 30 GLU B O 1
ATOM 1379 N N . GLN B 1 31 ? 5.539 17.938 2.402 1 94.06 31 GLN B N 1
ATOM 1380 C CA . GLN B 1 31 ? 6.078 17.906 3.758 1 94.06 31 GLN B CA 1
ATOM 1381 C C . GLN B 1 31 ? 5.348 18.906 4.66 1 94.06 31 GLN B C 1
ATOM 1383 O O . GLN B 1 31 ? 4.977 18.562 5.785 1 94.06 31 GLN B O 1
ATOM 1388 N N . ILE B 1 32 ? 5.074 20.016 4.129 1 96.44 32 ILE B N 1
ATOM 1389 C CA . ILE B 1 32 ? 4.363 21.047 4.875 1 96.44 32 ILE B CA 1
ATOM 1390 C C . ILE B 1 32 ? 2.939 20.578 5.176 1 96.44 32 ILE B C 1
ATOM 1392 O O . ILE B 1 32 ? 2.504 20.594 6.328 1 96.44 32 ILE B O 1
ATOM 1396 N N . THR B 1 33 ? 2.283 20.125 4.102 1 96.12 33 THR B N 1
ATOM 1397 C CA . THR B 1 33 ? 0.899 19.672 4.219 1 96.12 33 THR B CA 1
ATOM 1398 C C . THR B 1 33 ? 0.775 18.578 5.262 1 96.12 33 THR B C 1
ATOM 1400 O O . THR B 1 33 ? -0.072 18.641 6.156 1 96.12 33 THR B O 1
ATOM 1403 N N . SER B 1 34 ? 1.654 17.672 5.18 1 94 34 SER B N 1
ATOM 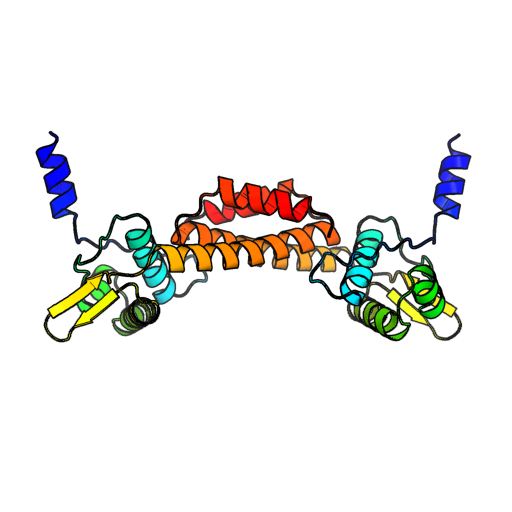1404 C CA . SER B 1 34 ? 1.578 16.516 6.062 1 94 34 SER B CA 1
ATOM 1405 C C . SER B 1 34 ? 1.83 16.906 7.516 1 94 34 SER B C 1
ATOM 1407 O O . SER B 1 34 ? 1.154 16.422 8.422 1 94 34 SER B O 1
ATOM 1409 N N . GLN B 1 35 ? 2.758 17.719 7.773 1 93.56 35 GLN B N 1
ATOM 1410 C CA . GLN B 1 35 ? 3.086 18.109 9.141 1 93.56 35 GLN B CA 1
ATOM 1411 C C . GLN B 1 35 ? 1.956 18.922 9.766 1 93.56 35 GLN B C 1
ATOM 1413 O O . GLN B 1 35 ? 1.606 18.719 10.93 1 93.56 35 GLN B O 1
ATOM 1418 N N . ILE B 1 36 ? 1.342 19.766 8.984 1 95.12 36 ILE B N 1
ATOM 1419 C CA . ILE B 1 36 ? 0.24 20.562 9.516 1 95.12 36 ILE B CA 1
ATOM 1420 C C . ILE B 1 36 ? -0.955 19.656 9.805 1 95.12 36 ILE B C 1
ATOM 1422 O O . ILE B 1 36 ? -1.583 19.766 10.867 1 95.12 36 ILE B O 1
ATOM 1426 N N . LYS B 1 37 ? -1.205 18.75 8.891 1 93.81 37 LYS B N 1
ATOM 1427 C CA . LYS B 1 37 ? -2.281 17.797 9.141 1 93.81 37 LYS B CA 1
ATOM 1428 C C . LYS B 1 37 ? -2.025 16.984 10.414 1 93.81 37 LYS B C 1
ATOM 1430 O O . LYS B 1 37 ? -2.939 16.781 11.211 1 93.81 37 LYS B O 1
ATOM 1435 N N . ALA B 1 38 ? -0.827 16.609 10.586 1 91.31 38 ALA B N 1
ATOM 1436 C CA . ALA B 1 38 ? -0.477 15.82 11.766 1 91.31 38 ALA B CA 1
ATOM 1437 C C . ALA B 1 38 ? -0.709 16.625 13.047 1 91.31 38 ALA B C 1
ATOM 1439 O O . ALA B 1 38 ? -1.224 16.094 14.031 1 91.31 38 ALA B O 1
ATOM 1440 N N . MET B 1 39 ? -0.348 17.875 13.016 1 92.06 39 MET B N 1
ATOM 1441 C CA . MET B 1 39 ? -0.535 18.719 14.188 1 92.06 39 MET B CA 1
ATOM 1442 C C . MET B 1 39 ? -2.018 18.891 14.5 1 92.06 39 MET B C 1
ATOM 1444 O O . MET B 1 39 ? -2.408 18.938 15.672 1 92.06 39 MET B O 1
ATOM 1448 N N . ILE B 1 40 ? -2.824 18.969 13.469 1 92.31 40 ILE B N 1
ATOM 1449 C CA . ILE B 1 40 ? -4.262 19.125 13.656 1 92.31 40 ILE B CA 1
ATOM 1450 C C . ILE B 1 40 ? -4.863 17.828 14.18 1 92.31 40 ILE B C 1
ATOM 1452 O O . ILE B 1 40 ? -5.637 17.844 15.141 1 92.31 40 ILE B O 1
ATOM 1456 N N . MET B 1 41 ? -4.449 16.75 13.641 1 89.62 41 MET B N 1
ATOM 1457 C CA . MET B 1 41 ? -5 15.445 14.008 1 89.62 41 MET B CA 1
ATOM 1458 C C . MET B 1 41 ? -4.586 15.055 15.43 1 89.62 41 MET B C 1
ATOM 1460 O O . MET B 1 41 ? -5.34 14.398 16.141 1 89.62 41 MET B O 1
ATOM 1464 N N . SER B 1 42 ? -3.428 15.516 15.859 1 86.12 42 SER B N 1
ATOM 1465 C CA . SER B 1 42 ? -2.932 15.188 17.188 1 86.12 42 SER B CA 1
ATOM 1466 C C . SER B 1 42 ? -3.545 16.109 18.25 1 86.12 42 SER B C 1
ATOM 1468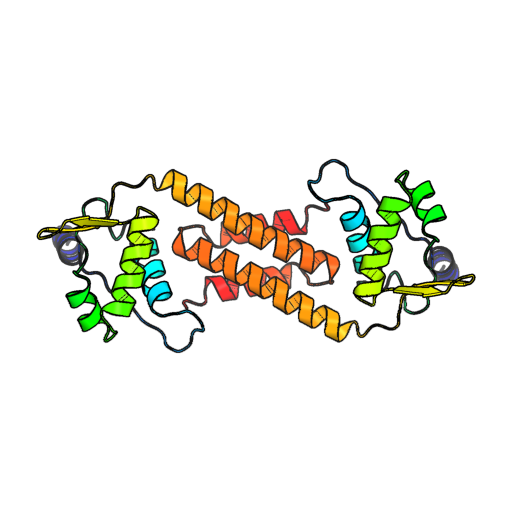 O O . SER B 1 42 ? -3.445 15.828 19.438 1 86.12 42 SER B O 1
ATOM 1470 N N . GLY B 1 43 ? -4.086 17.203 17.734 1 88.62 43 GLY B N 1
ATOM 1471 C CA . GLY B 1 43 ? -4.676 18.172 18.656 1 88.62 43 GLY B CA 1
ATOM 1472 C C . GLY B 1 43 ? -3.725 19.281 19.047 1 88.62 43 GLY B C 1
ATOM 1473 O O . GLY B 1 43 ? -4.094 20.172 19.812 1 88.62 43 GLY B O 1
ATOM 1474 N N . GLU B 1 44 ? -2.498 19.219 18.562 1 89.88 44 GLU B N 1
ATOM 1475 C CA . GLU B 1 44 ? -1.573 20.328 18.781 1 89.88 44 GLU B CA 1
ATOM 1476 C C . GLU B 1 44 ? -2.131 21.625 18.234 1 89.88 44 GLU B C 1
ATOM 1478 O O . GLU B 1 44 ? -1.943 22.688 18.828 1 89.88 44 GLU B O 1
ATOM 1483 N N . LEU B 1 45 ? -2.752 21.562 17.062 1 91.81 45 LEU B N 1
ATOM 1484 C CA . LEU B 1 45 ? -3.551 22.641 16.5 1 91.81 45 LEU B CA 1
ATOM 1485 C C . LEU B 1 45 ? -5.039 22.328 16.625 1 91.81 45 LEU B C 1
ATOM 1487 O O . LEU B 1 45 ? -5.488 21.266 16.203 1 91.81 45 LEU B O 1
ATOM 1491 N N . LYS B 1 46 ? -5.742 23.281 17.188 1 92 46 LYS B N 1
ATOM 1492 C CA . LYS B 1 46 ? -7.164 23.047 17.422 1 92 46 LYS B CA 1
ATOM 1493 C C . LYS B 1 46 ? -8.023 23.906 16.5 1 92 46 LYS B C 1
ATOM 1495 O O . LYS B 1 46 ? -7.57 24.938 16 1 92 46 LYS B O 1
ATOM 1500 N N . THR B 1 47 ? -9.234 23.422 16.375 1 92.88 47 THR B N 1
ATOM 1501 C CA . THR B 1 47 ? -10.195 24.172 15.578 1 92.88 47 THR B CA 1
ATOM 1502 C C . THR B 1 47 ? -10.203 25.641 16 1 92.88 47 THR B C 1
ATOM 1504 O O . THR B 1 47 ? -10.234 25.953 17.188 1 92.88 47 THR B O 1
ATOM 1507 N N . GLY B 1 48 ? -10.102 26.406 14.992 1 93.19 48 GLY B N 1
ATOM 1508 C CA . GLY B 1 48 ? -10.164 27.844 15.266 1 93.19 48 GLY B CA 1
ATOM 1509 C C . GLY B 1 48 ? -8.805 28.469 15.5 1 93.19 48 GLY B C 1
ATOM 1510 O O . GLY B 1 48 ? -8.672 29.688 15.461 1 93.19 48 GLY B O 1
ATOM 1511 N N . ASP B 1 49 ? -7.777 27.672 15.797 1 93.06 49 ASP B N 1
ATOM 1512 C CA . ASP B 1 49 ? -6.434 28.219 15.984 1 93.06 49 ASP B CA 1
ATOM 1513 C C . ASP B 1 49 ? -5.934 28.906 14.711 1 93.06 49 ASP B C 1
ATOM 1515 O O . ASP B 1 49 ? -6.148 28.406 13.602 1 93.06 49 ASP B O 1
ATOM 1519 N N . PRO B 1 50 ? -5.285 30.031 14.883 1 93.62 50 PRO B N 1
ATOM 1520 C CA . PRO B 1 50 ? -4.637 30.625 13.719 1 93.62 50 PRO B CA 1
ATOM 1521 C C . PRO B 1 50 ? -3.357 29.891 13.312 1 93.62 50 PRO B C 1
ATOM 1523 O O . PRO B 1 50 ? -2.674 29.328 14.164 1 93.62 50 PRO B O 1
ATOM 1526 N N . ILE B 1 51 ? -3.086 29.891 12.031 1 95.31 51 ILE B N 1
ATOM 1527 C CA . ILE B 1 51 ? -1.787 29.438 11.539 1 95.31 51 ILE B CA 1
ATOM 1528 C C . ILE B 1 51 ? -1.101 30.578 10.789 1 95.31 51 ILE B C 1
ATOM 1530 O O . ILE B 1 51 ? -1.751 31.547 10.391 1 95.31 51 ILE B O 1
ATOM 1534 N N . PRO B 1 52 ? 0.221 30.484 10.656 1 94.94 52 PRO B N 1
ATOM 1535 C CA . PRO B 1 52 ? 0.933 31.578 10.008 1 94.94 52 PRO B CA 1
ATOM 1536 C C . PRO B 1 52 ? 0.401 31.875 8.602 1 94.94 52 PRO B C 1
ATOM 1538 O O . PRO B 1 52 ? -0.146 31 7.945 1 94.94 52 PRO B O 1
ATOM 1541 N N . SER B 1 53 ? 0.604 33.125 8.234 1 93.81 53 SER B N 1
ATOM 1542 C CA . SER B 1 53 ? 0.344 33.469 6.832 1 93.81 53 SER B CA 1
ATOM 1543 C C . SER B 1 53 ? 1.292 32.719 5.906 1 93.81 53 SER B C 1
ATOM 1545 O O . SER B 1 53 ? 2.344 32.219 6.34 1 93.81 53 SER B O 1
ATOM 1547 N N . MET B 1 54 ? 0.935 32.562 4.629 1 95.31 54 MET B N 1
ATOM 1548 C CA . MET B 1 54 ? 1.788 31.891 3.66 1 95.31 54 MET B CA 1
ATOM 1549 C C . MET B 1 54 ? 3.16 32.562 3.586 1 95.31 54 MET B C 1
ATOM 1551 O O . MET B 1 54 ? 4.184 31.875 3.549 1 95.31 54 MET B O 1
ATOM 1555 N N . ARG B 1 55 ? 3.154 33.875 3.598 1 95 55 ARG B N 1
ATOM 1556 C CA . ARG B 1 55 ? 4.41 34.594 3.504 1 95 55 ARG B CA 1
ATOM 1557 C C . ARG B 1 55 ? 5.25 34.406 4.766 1 95 55 ARG B C 1
ATOM 1559 O O . ARG B 1 55 ? 6.465 34.219 4.684 1 95 55 ARG B O 1
ATOM 1566 N N . ALA B 1 56 ? 4.672 34.469 5.922 1 94.56 56 ALA B N 1
ATOM 1567 C CA . ALA B 1 56 ? 5.383 34.281 7.188 1 94.56 56 ALA B CA 1
ATOM 1568 C C . ALA B 1 56 ? 5.98 32.875 7.293 1 94.56 56 ALA B C 1
ATOM 1570 O O . ALA B 1 56 ? 7.129 32.719 7.711 1 94.56 56 ALA B O 1
ATOM 1571 N N . LEU B 1 57 ? 5.223 31.875 6.887 1 95.81 57 LEU B N 1
ATOM 1572 C CA . LEU B 1 57 ? 5.723 30.516 6.953 1 95.81 57 LEU B CA 1
ATOM 1573 C C . LEU B 1 57 ? 6.867 30.297 5.965 1 95.81 57 LEU B C 1
ATOM 1575 O O . LEU B 1 57 ? 7.891 29.703 6.312 1 95.81 57 LEU B O 1
ATOM 1579 N N . ALA B 1 58 ? 6.66 30.781 4.758 1 97.31 58 ALA B N 1
ATOM 1580 C CA . ALA B 1 58 ? 7.703 30.672 3.742 1 97.31 58 ALA B CA 1
ATOM 1581 C C . ALA B 1 58 ? 9.023 31.234 4.25 1 97.31 58 ALA B C 1
ATOM 1583 O O . ALA B 1 58 ? 10.078 30.609 4.102 1 97.31 58 ALA B O 1
ATOM 1584 N N . LYS B 1 59 ? 8.938 32.344 4.855 1 96.19 59 LYS B N 1
ATOM 1585 C CA . LYS B 1 59 ? 10.117 33 5.402 1 96.19 59 LYS B CA 1
ATOM 1586 C C . LYS B 1 59 ? 10.75 32.188 6.516 1 96.19 59 LYS B C 1
ATOM 1588 O O . LYS B 1 59 ? 11.969 31.984 6.551 1 96.19 59 LYS B O 1
ATOM 1593 N N . SER B 1 60 ? 10 31.625 7.391 1 94.62 60 SER B N 1
ATOM 1594 C CA . SER B 1 60 ? 10.484 30.906 8.57 1 94.62 60 SER B CA 1
ATOM 1595 C C . SER B 1 60 ? 11.188 29.609 8.188 1 94.62 60 SER B C 1
ATOM 1597 O O . SER B 1 60 ? 12.109 29.172 8.883 1 94.62 60 SER B O 1
ATOM 1599 N N . ILE B 1 61 ? 10.781 29.016 7.043 1 95.19 61 ILE B N 1
ATOM 1600 C CA . ILE B 1 61 ? 11.352 27.719 6.711 1 95.19 61 ILE B CA 1
ATOM 1601 C C . ILE B 1 61 ? 12.195 27.828 5.445 1 95.19 61 ILE B C 1
ATOM 1603 O O . ILE B 1 61 ? 12.617 26.828 4.883 1 95.19 61 ILE B O 1
ATOM 1607 N N . HIS B 1 62 ? 12.336 29.047 4.957 1 95.88 62 HIS B N 1
ATOM 1608 C CA . HIS B 1 62 ? 13.219 29.391 3.848 1 95.88 62 HIS B CA 1
ATOM 1609 C C . HIS B 1 62 ? 12.828 28.625 2.584 1 95.88 62 HIS B C 1
ATOM 1611 O O . HIS B 1 62 ? 13.672 27.984 1.946 1 95.88 62 HIS B O 1
ATOM 1617 N N . VAL B 1 63 ? 11.57 28.781 2.184 1 96.75 63 VAL B N 1
ATOM 1618 C CA . VAL B 1 63 ? 11.055 28.219 0.936 1 96.75 63 VAL B CA 1
ATOM 1619 C C . VAL B 1 63 ? 10.219 29.266 0.207 1 96.75 63 VAL B C 1
ATOM 1621 O O . VAL B 1 63 ? 9.891 30.312 0.778 1 96.75 63 VAL B O 1
ATOM 1624 N N . SER B 1 64 ? 9.969 28.984 -1.019 1 97.19 64 SER B N 1
ATOM 1625 C CA . SER B 1 64 ? 9.203 29.938 -1.807 1 97.19 64 SER B CA 1
ATOM 1626 C C . SER B 1 64 ? 7.758 30.016 -1.329 1 97.19 64 SER B C 1
ATOM 1628 O O . SER B 1 64 ? 7.211 29.031 -0.832 1 97.19 64 SER B O 1
ATOM 1630 N N . VAL B 1 65 ? 7.16 31.219 -1.456 1 97.62 65 VAL B N 1
ATOM 1631 C CA . VAL B 1 65 ? 5.754 31.406 -1.106 1 97.62 65 VAL B CA 1
ATOM 1632 C C . VAL B 1 65 ? 4.879 30.516 -1.983 1 97.62 65 VAL B C 1
ATOM 1634 O O . VAL B 1 65 ? 3.857 29.984 -1.528 1 97.62 65 VAL B O 1
ATOM 1637 N N . ILE B 1 66 ? 5.344 30.281 -3.166 1 98.25 66 ILE B N 1
ATOM 1638 C CA . ILE B 1 66 ? 4.598 29.469 -4.117 1 98.25 66 ILE B CA 1
ATOM 1639 C C . ILE B 1 66 ? 4.473 28.047 -3.578 1 98.25 66 ILE B C 1
ATOM 1641 O O . ILE B 1 66 ? 3.398 27.438 -3.643 1 98.25 66 ILE B O 1
ATOM 1645 N N . THR B 1 67 ? 5.566 27.516 -3.07 1 98 67 THR B N 1
ATOM 1646 C CA . THR B 1 67 ? 5.578 26.172 -2.49 1 98 67 THR B CA 1
ATOM 1647 C C . THR B 1 67 ? 4.629 26.094 -1.301 1 98 67 THR B C 1
ATOM 1649 O O . THR B 1 67 ? 3.861 25.141 -1.178 1 98 67 THR B O 1
ATOM 1652 N N . VAL B 1 68 ? 4.656 27.094 -0.45 1 97.75 68 VAL B N 1
ATOM 1653 C CA . VAL B 1 68 ? 3.789 27.141 0.723 1 97.75 68 VAL B CA 1
ATOM 1654 C C . VAL B 1 68 ? 2.334 27.281 0.287 1 97.75 68 VAL B C 1
ATOM 1656 O O . VAL B 1 68 ? 1.438 26.672 0.868 1 97.75 68 VAL B O 1
ATOM 1659 N N . GLN B 1 69 ? 2.131 28.078 -0.712 1 97.88 69 GLN B N 1
ATOM 1660 C CA . GLN B 1 69 ? 0.781 28.281 -1.231 1 97.88 69 GLN B CA 1
ATOM 1661 C C . GLN B 1 69 ? 0.163 26.953 -1.671 1 97.88 69 GLN B C 1
ATOM 1663 O O . GLN B 1 69 ? -1.006 26.688 -1.387 1 97.88 69 GLN B O 1
ATOM 1668 N N . LYS B 1 70 ? 0.943 26.188 -2.348 1 98.12 70 LYS B N 1
ATOM 1669 C CA . LYS B 1 70 ? 0.45 24.875 -2.771 1 98.12 70 LYS B CA 1
ATOM 1670 C C . LYS B 1 70 ? 0.018 24.047 -1.574 1 98.12 70 LYS B C 1
ATOM 1672 O O . LYS B 1 70 ? -1.021 23.375 -1.616 1 98.12 70 LYS B O 1
ATOM 1677 N N . ALA B 1 71 ? 0.775 24.047 -0.548 1 98.12 71 ALA B N 1
ATOM 1678 C CA . ALA B 1 71 ? 0.442 23.297 0.666 1 98.12 71 ALA B CA 1
ATOM 1679 C C . ALA B 1 71 ? -0.866 23.797 1.272 1 98.12 71 ALA B C 1
ATOM 1681 O O . ALA B 1 71 ? -1.721 23 1.664 1 98.12 71 ALA B O 1
ATOM 1682 N N . TYR B 1 72 ? -1.036 25.094 1.324 1 97.31 72 TYR B N 1
ATOM 1683 C CA . TYR B 1 72 ? -2.229 25.672 1.922 1 97.31 72 TYR B CA 1
ATOM 1684 C C . TYR B 1 72 ? -3.463 25.391 1.073 1 97.31 72 TYR B C 1
ATOM 1686 O O . TYR B 1 72 ? -4.559 25.203 1.605 1 97.31 72 TYR B O 1
ATOM 1694 N N . GLU B 1 73 ? -3.252 25.391 -0.203 1 97.62 73 GLU B N 1
ATOM 1695 C CA . GLU B 1 73 ? -4.352 25.031 -1.092 1 97.62 73 GLU B CA 1
ATOM 1696 C C . GLU B 1 73 ? -4.805 23.594 -0.841 1 97.62 73 GLU B C 1
ATOM 1698 O O . GLU B 1 73 ? -6.008 23.312 -0.773 1 97.62 73 GLU B O 1
ATOM 1703 N N . ASP B 1 74 ? -3.85 22.75 -0.706 1 96.31 74 ASP B N 1
ATOM 1704 C CA . ASP B 1 74 ? -4.18 21.359 -0.418 1 96.31 74 ASP B CA 1
ATOM 1705 C C . ASP B 1 74 ? -4.898 21.234 0.924 1 96.31 74 ASP B C 1
ATOM 1707 O O . ASP B 1 74 ? -5.895 20.516 1.035 1 96.31 74 ASP B O 1
ATOM 1711 N N . LEU B 1 75 ? -4.414 21.875 1.938 1 96.12 75 LEU B N 1
ATOM 1712 C CA . LEU B 1 75 ? -5.004 21.844 3.273 1 96.12 75 LEU B CA 1
ATOM 1713 C C . LEU B 1 75 ? -6.438 22.359 3.246 1 96.12 75 LEU B C 1
ATOM 1715 O O . LEU B 1 75 ? -7.316 21.797 3.9 1 96.12 75 LEU B O 1
ATOM 1719 N N . GLN B 1 76 ? -6.609 23.391 2.475 1 95.25 76 GLN B N 1
ATOM 1720 C CA . GLN B 1 76 ? -7.945 23.969 2.359 1 95.25 76 GLN B CA 1
ATOM 1721 C C . GLN B 1 76 ? -8.875 23.031 1.586 1 95.25 76 GLN B C 1
ATOM 1723 O O . GLN B 1 76 ? -10.016 22.812 1.994 1 95.25 76 GLN B O 1
ATOM 1728 N N . ARG B 1 77 ? -8.391 22.562 0.506 1 92.94 77 ARG B N 1
ATOM 1729 C CA . ARG B 1 77 ? -9.172 21.641 -0.313 1 92.94 77 ARG B CA 1
ATOM 1730 C C . ARG B 1 77 ? -9.641 20.438 0.504 1 92.94 77 ARG B C 1
ATOM 1732 O O . ARG B 1 77 ? -10.789 20.016 0.391 1 92.94 77 ARG B O 1
ATOM 1739 N N . ASP B 1 78 ? -8.758 20.016 1.376 1 90.31 78 ASP B N 1
ATOM 1740 C CA . ASP B 1 78 ? -9.047 18.828 2.182 1 90.31 78 ASP B CA 1
ATOM 1741 C C . ASP B 1 78 ? -9.859 19.203 3.422 1 90.31 78 ASP B C 1
ATOM 1743 O O . ASP B 1 78 ? -10.25 18.328 4.199 1 90.31 78 ASP B O 1
ATOM 1747 N N . GLY B 1 79 ? -10.008 20.469 3.643 1 92.38 79 GLY B N 1
ATOM 1748 C CA . GLY B 1 79 ? -10.914 20.938 4.684 1 92.38 79 GLY B CA 1
ATOM 1749 C C . GLY B 1 79 ? -10.227 21.141 6.02 1 92.38 79 GLY B C 1
ATOM 1750 O O . GLY B 1 79 ? -10.883 21.266 7.055 1 92.38 79 GLY B O 1
ATOM 1751 N N . PHE B 1 80 ? -8.898 21.188 6.105 1 94.88 80 PHE B N 1
ATOM 1752 C CA . PHE B 1 80 ? -8.156 21.281 7.359 1 94.88 80 PHE B CA 1
ATOM 1753 C C . PHE B 1 80 ? -8.055 22.734 7.809 1 94.88 80 PHE B C 1
ATOM 1755 O O . PHE B 1 80 ? -7.996 23.016 9.008 1 94.88 80 PHE B O 1
ATOM 1762 N N . ILE B 1 81 ? -8 23.641 6.75 1 95.75 81 ILE B N 1
ATOM 1763 C CA . ILE B 1 81 ? -7.895 25.047 7.121 1 95.75 81 ILE B CA 1
ATOM 1764 C C . ILE B 1 81 ? -8.875 25.875 6.293 1 95.75 81 ILE B C 1
ATOM 1766 O O . ILE B 1 81 ? -9.406 25.391 5.293 1 95.75 81 ILE B O 1
ATOM 1770 N N . GLU B 1 82 ? -9.109 26.969 6.777 1 95.31 82 GLU B N 1
ATOM 1771 C CA . GLU B 1 82 ? -9.867 28 6.066 1 95.31 82 GLU B CA 1
ATOM 1772 C C . GLU B 1 82 ? -9.125 29.328 6.059 1 95.31 82 GLU B C 1
ATOM 1774 O O . GLU B 1 82 ? -8.484 29.703 7.047 1 95.31 82 GLU B O 1
ATOM 1779 N N . THR B 1 83 ? -9.156 29.859 4.902 1 93.06 83 THR B N 1
ATOM 1780 C CA . THR B 1 83 ? -8.484 31.156 4.75 1 93.06 83 THR B CA 1
ATOM 1781 C C . THR B 1 83 ? -9.5 32.25 4.441 1 93.06 83 THR B C 1
ATOM 1783 O O . THR B 1 83 ? -10.398 32.062 3.621 1 93.06 83 THR B O 1
ATOM 1786 N N . THR B 1 84 ? -9.383 33.312 5.215 1 90.5 84 THR B N 1
ATOM 1787 C CA . THR B 1 84 ? -10.195 34.5 4.969 1 90.5 84 THR B CA 1
ATOM 1788 C C . THR B 1 84 ? -9.32 35.688 4.605 1 90.5 84 THR B C 1
ATOM 1790 O O . THR B 1 84 ? -8.383 36.031 5.332 1 90.5 84 THR B O 1
ATOM 1793 N N . VAL B 1 85 ? -9.656 36.25 3.555 1 87.75 85 VAL B N 1
ATOM 1794 C CA . VAL B 1 85 ? -8.883 37.406 3.098 1 87.75 85 VAL B CA 1
ATOM 1795 C C . VAL B 1 85 ? -8.859 38.469 4.188 1 87.75 85 VAL B C 1
ATOM 1797 O O . VAL B 1 85 ? -9.898 38.844 4.75 1 87.75 85 VAL B O 1
ATOM 1800 N N . GLY B 1 86 ? -7.723 38.969 4.52 1 89.31 86 GLY B N 1
ATOM 1801 C CA . GLY B 1 86 ? -7.551 40.062 5.477 1 89.31 86 GLY B CA 1
ATOM 1802 C C . GLY B 1 86 ? -7.547 39.594 6.918 1 89.31 86 GLY B C 1
ATOM 1803 O O . GLY B 1 86 ? -7.156 40.312 7.82 1 89.31 86 GLY B O 1
ATOM 1804 N N . ARG B 1 87 ? -8.031 38.344 7.293 1 91.88 87 ARG B N 1
ATOM 1805 C CA . ARG B 1 87 ? -8.109 37.844 8.664 1 91.88 87 ARG B CA 1
ATOM 1806 C C . ARG B 1 87 ? -7.051 36.781 8.914 1 91.88 87 ARG B C 1
ATOM 1808 O O . ARG B 1 87 ? -6.574 36.625 10.039 1 91.88 87 ARG B O 1
ATOM 1815 N N . GLY B 1 88 ? -6.754 36.094 7.797 1 93.81 88 GLY B N 1
ATOM 1816 C CA . GLY B 1 88 ? -5.734 35.062 7.93 1 93.81 88 GLY B CA 1
ATOM 1817 C C . GLY B 1 88 ? -6.281 33.656 7.762 1 93.81 88 GLY B C 1
ATOM 1818 O O . GLY B 1 88 ? -7.344 33.438 7.168 1 93.81 88 GLY B O 1
ATOM 1819 N N . SER B 1 89 ? -5.441 32.625 8.062 1 95.25 89 SER B N 1
ATOM 1820 C CA . SER B 1 89 ? -5.809 31.219 7.969 1 95.25 89 SER B CA 1
ATOM 1821 C C . SER B 1 89 ? -6 30.609 9.352 1 95.25 89 SER B C 1
ATOM 1823 O O . SER B 1 89 ? -5.262 30.922 10.281 1 95.25 89 SER B O 1
ATOM 1825 N N . PHE B 1 90 ? -6.957 29.734 9.406 1 95.38 90 PHE B N 1
ATOM 1826 C CA . PHE B 1 90 ? -7.32 29.109 10.672 1 95.38 90 PHE B CA 1
ATOM 1827 C C . PHE B 1 90 ? -7.621 27.625 10.477 1 95.38 90 PHE B C 1
ATOM 1829 O O . PHE B 1 90 ? -8.039 27.203 9.398 1 95.38 90 PHE B O 1
ATOM 1836 N N . VAL B 1 91 ? -7.422 26.906 11.562 1 95.25 91 VAL B N 1
ATOM 1837 C CA . VAL B 1 91 ? -7.805 25.5 11.523 1 95.25 91 VAL B CA 1
ATOM 1838 C C . VAL B 1 91 ? -9.328 25.375 11.422 1 95.25 91 VAL B C 1
ATOM 1840 O O . VAL B 1 91 ? -10.062 26.016 12.188 1 95.25 91 VAL B O 1
ATOM 1843 N N . SER B 1 92 ? -9.797 24.609 10.414 1 94.12 92 SER B N 1
ATOM 1844 C CA . SER B 1 92 ? -11.227 24.453 10.164 1 94.12 92 SER B CA 1
ATOM 1845 C C . SER B 1 92 ? -11.852 23.438 11.125 1 94.12 92 SER B C 1
ATOM 1847 O O . SER B 1 92 ? -11.156 22.594 11.688 1 94.12 92 SER B O 1
ATOM 1849 N N . ALA B 1 93 ? -13.211 23.656 11.312 1 86.19 93 ALA B N 1
ATOM 1850 C CA . ALA B 1 93 ? -13.969 22.656 12.055 1 86.19 93 ALA B CA 1
ATOM 1851 C C . ALA B 1 93 ? -14.242 21.422 11.195 1 86.19 93 ALA B C 1
ATOM 1853 O O . ALA B 1 93 ? -14.977 21.5 10.203 1 86.19 93 ALA B O 1
ATOM 1854 N N . GLN B 1 94 ? -13.227 20.703 10.891 1 72.5 94 GLN B N 1
ATOM 1855 C CA . GLN B 1 94 ? -13.453 19.531 10.062 1 72.5 94 GLN B CA 1
ATOM 1856 C C . GLN B 1 94 ? -13.891 18.344 10.914 1 72.5 94 GLN B C 1
ATOM 1858 O O . GLN B 1 94 ? -13.57 18.266 12.102 1 72.5 94 GLN B O 1
ATOM 1863 N N . ASN B 1 95 ? -14.727 17.562 10.078 1 74.31 95 ASN B N 1
ATOM 1864 C CA . ASN B 1 95 ? -15.07 16.297 10.719 1 74.31 95 ASN B CA 1
ATOM 1865 C C . ASN B 1 95 ? -13.875 15.352 10.773 1 74.31 95 ASN B C 1
ATOM 1867 O O . ASN B 1 95 ? -13.617 14.609 9.82 1 74.31 95 ASN B O 1
ATOM 1871 N N . LYS B 1 96 ? -13.055 15.492 11.734 1 80.56 96 LYS B N 1
ATOM 1872 C CA . LYS B 1 96 ? -11.852 14.688 11.945 1 80.56 96 LYS B CA 1
ATOM 1873 C C . LYS B 1 96 ? -12.164 13.195 11.883 1 80.56 96 LYS B C 1
ATOM 1875 O O . LYS B 1 96 ? -11.359 12.406 11.383 1 80.56 96 LYS B O 1
ATOM 1880 N N . ASP B 1 97 ? -13.398 12.891 12.219 1 82.44 97 ASP B N 1
ATOM 1881 C CA . ASP B 1 97 ? -13.789 11.484 12.234 1 82.44 97 ASP B CA 1
ATOM 1882 C C . ASP B 1 97 ? -13.898 10.922 10.82 1 82.44 97 ASP B C 1
ATOM 1884 O O . ASP B 1 97 ? -13.445 9.812 10.547 1 82.44 97 ASP B O 1
ATOM 1888 N N . PHE B 1 98 ? -14.562 11.719 10.062 1 84.25 98 PHE B N 1
ATOM 1889 C CA . PHE B 1 98 ? -14.734 11.273 8.688 1 84.25 98 PHE B CA 1
ATOM 1890 C C . PHE B 1 98 ? -13.383 11.148 7.984 1 84.25 98 PHE B C 1
ATOM 1892 O O . PHE B 1 98 ? -13.125 10.156 7.293 1 84.25 98 PHE B O 1
ATOM 1899 N N . TYR B 1 99 ? -12.453 12.125 8.203 1 85.94 99 TYR B N 1
ATOM 1900 C CA . TYR B 1 99 ? -11.133 12.086 7.605 1 85.94 99 TYR B CA 1
ATOM 1901 C C . TYR B 1 99 ? -10.336 10.891 8.102 1 85.94 99 TYR B C 1
ATOM 1903 O O . TYR B 1 99 ? -9.703 10.18 7.312 1 85.94 99 TYR B O 1
ATOM 1911 N N . GLN B 1 100 ? -10.43 10.625 9.352 1 87.44 100 GLN B N 1
ATOM 1912 C CA . GLN B 1 100 ? -9.695 9.516 9.945 1 87.44 100 GLN B CA 1
ATOM 1913 C C . GLN B 1 100 ? -10.172 8.18 9.383 1 87.44 100 GLN B C 1
ATOM 1915 O O . GLN B 1 100 ? -9.359 7.289 9.109 1 87.44 100 GLN B O 1
ATOM 1920 N N . GLU B 1 101 ? -11.445 8.039 9.18 1 91.5 101 GLU B N 1
ATOM 1921 C CA . GLU B 1 101 ? -11.992 6.812 8.609 1 91.5 101 GLU B CA 1
ATOM 1922 C C . GLU B 1 101 ? -11.492 6.586 7.191 1 91.5 101 GLU B C 1
ATOM 1924 O O . GLU B 1 101 ? -11.133 5.465 6.82 1 91.5 101 GLU B O 1
ATOM 1929 N N . GLU B 1 102 ? -11.555 7.66 6.504 1 92.88 102 GLU B N 1
ATOM 1930 C CA . GLU B 1 102 ? -11.078 7.566 5.125 1 92.88 102 GLU B CA 1
ATOM 1931 C C . GLU B 1 102 ? -9.594 7.199 5.074 1 92.88 102 GLU B C 1
ATOM 1933 O O . GLU B 1 102 ? -9.188 6.359 4.27 1 92.88 102 GLU B O 1
ATOM 1938 N N . GLN B 1 103 ? -8.773 7.793 5.918 1 93.44 103 GLN B N 1
ATOM 1939 C CA . GLN B 1 103 ? -7.348 7.492 5.98 1 93.44 103 GLN B CA 1
ATOM 1940 C C . GLN B 1 103 ? -7.105 6.051 6.41 1 93.44 103 GLN B C 1
ATOM 1942 O O . GLN B 1 103 ? -6.207 5.387 5.895 1 93.44 103 GLN B O 1
ATOM 1947 N N . GLN B 1 104 ? -7.934 5.578 7.305 1 94.44 104 GLN B N 1
ATOM 1948 C CA . GLN B 1 104 ? -7.824 4.188 7.734 1 94.44 104 GLN B CA 1
ATOM 1949 C C . GLN B 1 104 ? -8.117 3.232 6.578 1 94.44 104 GLN B C 1
ATOM 1951 O O . GLN B 1 104 ? -7.41 2.244 6.391 1 94.44 104 GLN B O 1
ATOM 1956 N N . ARG B 1 105 ? -9.109 3.5 5.855 1 96.31 105 ARG B N 1
ATOM 1957 C CA . ARG B 1 105 ? -9.453 2.682 4.695 1 96.31 105 ARG B CA 1
ATOM 1958 C C . ARG B 1 105 ? -8.305 2.65 3.691 1 96.31 105 ARG B C 1
ATOM 1960 O O . ARG B 1 105 ? -7.953 1.586 3.18 1 96.31 105 ARG B O 1
ATOM 1967 N N . LEU B 1 106 ? -7.73 3.793 3.422 1 96.5 106 LEU B N 1
ATOM 1968 C CA . LEU B 1 106 ? -6.617 3.891 2.484 1 96.5 106 LEU B CA 1
ATOM 1969 C C . LEU B 1 106 ? -5.414 3.102 2.984 1 96.5 106 LEU B C 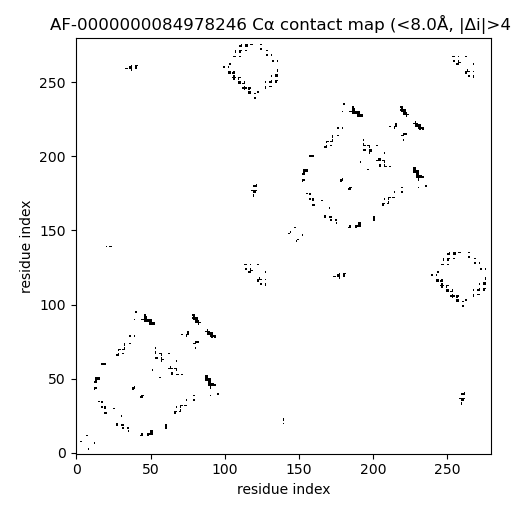1
ATOM 1971 O O . LEU B 1 106 ? -4.781 2.371 2.219 1 96.5 106 LEU B O 1
ATOM 1975 N N . ALA B 1 107 ? -5.117 3.23 4.254 1 97.56 107 ALA B N 1
ATOM 1976 C CA . ALA B 1 107 ? -4.016 2.475 4.844 1 97.56 107 ALA B CA 1
ATOM 1977 C C . ALA B 1 107 ? -4.254 0.972 4.719 1 97.56 107 ALA B C 1
ATOM 1979 O O . ALA B 1 107 ? -3.34 0.215 4.387 1 97.56 107 ALA B O 1
ATOM 1980 N N . GLU B 1 108 ? -5.426 0.585 4.98 1 97.06 108 GLU B N 1
ATOM 1981 C CA . GLU B 1 108 ? -5.793 -0.824 4.875 1 97.06 108 GLU B CA 1
ATOM 1982 C C . GLU B 1 108 ? -5.574 -1.347 3.457 1 97.06 108 GLU B C 1
ATOM 1984 O O . GLU B 1 108 ? -5.074 -2.459 3.27 1 97.06 108 GLU B O 1
ATOM 1989 N N . GLU B 1 109 ? -5.973 -0.569 2.529 1 96.88 109 GLU B N 1
ATOM 1990 C CA . GLU B 1 109 ? -5.801 -0.964 1.134 1 96.88 109 GLU B CA 1
ATOM 1991 C C . GLU B 1 109 ? -4.328 -1.182 0.799 1 96.88 109 GLU B C 1
ATOM 1993 O O . GLU B 1 109 ? -3.973 -2.168 0.15 1 96.88 109 GLU B O 1
ATOM 1998 N N . HIS B 1 110 ? -3.488 -0.281 1.226 1 98.06 110 HIS B N 1
ATOM 1999 C CA . HIS B 1 110 ? -2.055 -0.412 0.99 1 98.06 110 HIS B CA 1
ATOM 2000 C C . HIS B 1 110 ? -1.484 -1.62 1.725 1 98.06 110 HIS B C 1
ATOM 2002 O O . HIS B 1 110 ? -0.664 -2.357 1.173 1 98.06 110 HIS B O 1
ATOM 2008 N N . LEU B 1 111 ? -1.963 -1.826 2.938 1 98.12 111 LEU B N 1
ATOM 2009 C CA . LEU B 1 111 ? -1.486 -2.965 3.717 1 98.12 111 LEU B CA 1
ATOM 2010 C C . LEU B 1 111 ? -1.913 -4.281 3.072 1 98.12 111 LEU B C 1
ATOM 2012 O O . LEU B 1 111 ? -1.138 -5.238 3.037 1 98.12 111 LEU B O 1
ATOM 2016 N N . GLN B 1 112 ? -3.137 -4.316 2.611 1 96.19 112 GLN B N 1
ATOM 2017 C CA . GLN B 1 112 ? -3.625 -5.516 1.94 1 96.19 112 GLN B CA 1
ATOM 2018 C C . GLN B 1 112 ? -2.787 -5.836 0.706 1 96.19 112 GLN B C 1
ATOM 2020 O O . GLN B 1 112 ? -2.432 -6.992 0.473 1 96.19 112 GLN B O 1
ATOM 2025 N N . GLU B 1 113 ? -2.527 -4.785 -0.04 1 95.94 113 GLU B N 1
ATOM 2026 C CA . GLU B 1 113 ? -1.708 -4.98 -1.232 1 95.94 113 GLU B CA 1
ATOM 2027 C C . GLU B 1 113 ? -0.326 -5.52 -0.869 1 95.94 113 GLU B C 1
ATOM 2029 O O . GLU B 1 113 ? 0.165 -6.457 -1.5 1 95.94 113 GLU B O 1
ATOM 2034 N N . ALA B 1 114 ? 0.278 -4.945 0.132 1 97.56 114 ALA B N 1
ATOM 2035 C CA . ALA B 1 114 ? 1.598 -5.398 0.562 1 97.56 114 ALA B CA 1
ATOM 2036 C C . ALA B 1 114 ? 1.548 -6.844 1.051 1 97.56 114 ALA B C 1
ATOM 2038 O O . ALA B 1 114 ? 2.434 -7.641 0.736 1 97.56 114 ALA B O 1
ATOM 2039 N N . ALA B 1 115 ? 0.53 -7.227 1.764 1 96.38 115 ALA B N 1
ATOM 2040 C CA . ALA B 1 115 ? 0.36 -8.586 2.27 1 96.38 115 ALA B CA 1
ATOM 2041 C C . ALA B 1 115 ? 0.198 -9.586 1.124 1 96.38 115 ALA B C 1
ATOM 2043 O O . ALA B 1 115 ? 0.811 -10.656 1.132 1 96.38 115 ALA B O 1
ATOM 2044 N N . ASP B 1 116 ? -0.652 -9.195 0.184 1 93.5 116 ASP B N 1
ATOM 2045 C CA . ASP B 1 116 ? -0.882 -10.062 -0.969 1 93.5 116 ASP B CA 1
ATOM 2046 C C . ASP B 1 116 ? 0.416 -10.312 -1.733 1 93.5 116 ASP B C 1
ATOM 2048 O O . ASP B 1 116 ? 0.719 -11.453 -2.092 1 93.5 116 ASP B O 1
ATOM 2052 N N . ILE B 1 117 ? 1.144 -9.305 -1.934 1 94.44 117 ILE B N 1
ATOM 2053 C CA . ILE B 1 117 ? 2.416 -9.414 -2.639 1 94.44 117 ILE B CA 1
ATOM 2054 C C . ILE B 1 117 ? 3.352 -10.344 -1.871 1 94.44 117 ILE B C 1
ATOM 2056 O O . ILE B 1 117 ? 3.963 -11.242 -2.455 1 94.44 117 ILE B O 1
ATOM 2060 N N . GLY B 1 118 ? 3.469 -10.133 -0.594 1 94.69 118 GLY B N 1
ATOM 2061 C CA . GLY B 1 118 ? 4.336 -10.969 0.222 1 94.69 118 GLY B CA 1
ATOM 2062 C C . GLY B 1 118 ? 3.969 -12.438 0.166 1 94.69 118 GLY B C 1
ATOM 2063 O O . GLY B 1 118 ? 4.828 -13.289 -0.065 1 94.69 118 GLY B O 1
ATOM 2064 N N . ARG B 1 119 ? 2.703 -12.711 0.306 1 90.44 119 ARG B N 1
ATOM 2065 C CA . ARG B 1 119 ? 2.223 -14.086 0.313 1 90.44 119 ARG B CA 1
ATOM 2066 C C . ARG B 1 119 ? 2.531 -14.781 -1.009 1 90.44 119 ARG B C 1
ATOM 2068 O O . ARG B 1 119 ? 2.986 -15.93 -1.022 1 90.44 119 ARG B O 1
ATOM 2075 N N . ILE B 1 120 ? 2.342 -14.109 -2.018 1 88.44 120 ILE B N 1
ATOM 2076 C CA . ILE B 1 120 ? 2.475 -14.688 -3.352 1 88.44 120 ILE B CA 1
ATOM 2077 C C . ILE B 1 120 ? 3.951 -14.812 -3.717 1 88.44 120 ILE B C 1
ATOM 2079 O O . ILE B 1 120 ? 4.371 -15.805 -4.316 1 88.44 120 ILE B O 1
ATOM 2083 N N . SER B 1 121 ? 4.785 -13.945 -3.254 1 91.19 121 SER B N 1
ATOM 2084 C CA . SER B 1 121 ? 6.164 -13.859 -3.729 1 91.19 121 SER B CA 1
ATOM 2085 C C . SER B 1 121 ? 7.137 -14.438 -2.709 1 91.19 121 SER B C 1
ATOM 2087 O O . SER B 1 121 ? 8.352 -14.391 -2.908 1 91.19 121 SER B O 1
ATOM 2089 N N . GLY B 1 122 ? 6.609 -14.922 -1.568 1 87.5 122 GLY B N 1
ATOM 2090 C CA . GLY B 1 122 ? 7.453 -15.578 -0.584 1 87.5 122 GLY B CA 1
ATOM 2091 C C . GLY B 1 122 ? 8.133 -14.609 0.362 1 87.5 122 GLY B C 1
ATOM 2092 O O . GLY B 1 122 ? 9.18 -14.93 0.932 1 87.5 122 GLY B O 1
ATOM 2093 N N . ILE B 1 123 ? 7.684 -13.406 0.495 1 93.31 123 ILE B N 1
ATOM 2094 C CA . ILE B 1 123 ? 8.164 -12.477 1.511 1 93.31 123 ILE B CA 1
ATOM 2095 C C . ILE B 1 123 ? 7.484 -12.773 2.846 1 93.31 123 ILE B C 1
ATOM 2097 O O . ILE B 1 123 ? 6.258 -12.789 2.932 1 93.31 123 ILE B O 1
ATOM 2101 N N . SER B 1 124 ? 8.234 -12.945 3.852 1 94 124 SER B N 1
ATOM 2102 C CA . SER B 1 124 ? 7.684 -13.367 5.137 1 94 124 SER B CA 1
ATOM 2103 C C . SER B 1 124 ? 6.945 -12.219 5.82 1 94 124 SER B C 1
ATOM 2105 O O . SER B 1 124 ? 7.238 -11.047 5.57 1 94 124 SER B O 1
ATOM 2107 N N . LEU B 1 125 ? 6.059 -12.578 6.676 1 96.56 125 LEU B N 1
ATOM 2108 C CA . LEU B 1 125 ? 5.352 -11.586 7.473 1 96.56 125 LEU B CA 1
ATOM 2109 C C . LEU B 1 125 ? 6.328 -10.797 8.344 1 96.56 125 LEU B C 1
ATOM 2111 O O . LEU B 1 125 ? 6.184 -9.586 8.508 1 96.56 125 LEU B O 1
ATOM 2115 N N . GLU B 1 126 ? 7.246 -11.461 8.883 1 97.75 126 GLU B N 1
ATOM 2116 C CA . GLU B 1 126 ? 8.242 -10.828 9.734 1 97.75 126 GLU B CA 1
ATOM 2117 C C . GLU B 1 126 ? 8.992 -9.727 8.984 1 97.75 126 GLU B C 1
ATOM 2119 O O . GLU B 1 126 ? 9.227 -8.641 9.523 1 97.75 126 GLU B O 1
ATOM 2124 N N . LYS B 1 127 ? 9.367 -10.031 7.785 1 97.25 127 LYS B N 1
ATOM 2125 C CA . LYS B 1 127 ? 10.078 -9.047 6.98 1 97.25 127 LYS B CA 1
ATOM 2126 C C . LYS B 1 127 ? 9.188 -7.852 6.656 1 97.25 127 LYS B C 1
ATOM 2128 O O . LYS B 1 127 ? 9.641 -6.703 6.723 1 97.25 127 LYS B O 1
ATOM 2133 N N . LEU B 1 128 ? 7.945 -8.094 6.309 1 98.31 128 LEU B N 1
ATOM 2134 C CA . LEU B 1 128 ? 7.008 -7.016 6.02 1 98.31 128 LEU B CA 1
ATOM 2135 C C . LEU B 1 128 ? 6.82 -6.121 7.238 1 98.31 128 LEU B C 1
ATOM 2137 O O . LEU B 1 128 ? 6.777 -4.895 7.113 1 98.31 128 LEU B O 1
ATOM 2141 N N . ILE B 1 129 ? 6.711 -6.727 8.406 1 98.31 129 ILE B N 1
ATOM 2142 C CA . ILE B 1 129 ? 6.527 -5.977 9.648 1 98.31 129 ILE B CA 1
ATOM 2143 C C . ILE B 1 129 ? 7.766 -5.129 9.93 1 98.31 129 ILE B C 1
ATOM 2145 O O . ILE B 1 129 ? 7.652 -3.98 10.359 1 98.31 129 ILE B O 1
ATOM 2149 N N . GLU B 1 130 ? 8.859 -5.691 9.703 1 97.69 130 GLU B N 1
ATOM 2150 C CA . GLU B 1 130 ? 10.102 -4.953 9.891 1 97.69 130 GLU B CA 1
ATOM 2151 C C . GLU B 1 130 ? 10.148 -3.711 9 1 97.69 130 GLU B C 1
ATOM 2153 O O . GLU B 1 130 ? 10.492 -2.623 9.461 1 97.69 130 GLU B O 1
ATOM 2158 N N . LEU B 1 131 ? 9.82 -3.904 7.762 1 97.12 131 LEU B N 1
ATOM 2159 C CA . LEU B 1 131 ? 9.812 -2.795 6.816 1 97.12 131 LEU B CA 1
ATOM 2160 C C . LEU B 1 131 ? 8.789 -1.739 7.219 1 97.12 131 LEU B C 1
ATOM 2162 O O . LEU B 1 131 ? 9.094 -0.544 7.223 1 97.12 131 LEU B O 1
ATOM 2166 N N . LEU B 1 132 ? 7.598 -2.186 7.598 1 97.94 132 LEU B N 1
ATOM 2167 C CA . LEU B 1 132 ? 6.555 -1.275 8.055 1 97.94 132 LEU B CA 1
ATOM 2168 C C . LEU B 1 132 ? 7.031 -0.461 9.258 1 97.94 132 LEU B C 1
ATOM 2170 O O . LEU B 1 132 ? 6.809 0.75 9.312 1 97.94 132 LEU B O 1
ATOM 2174 N N . THR B 1 133 ? 7.688 -1.118 10.203 1 97.56 133 THR B N 1
ATOM 2175 C CA . THR B 1 133 ? 8.188 -0.475 11.414 1 97.56 133 THR B CA 1
ATOM 2176 C C . THR B 1 133 ? 9.234 0.583 11.07 1 97.56 133 THR B C 1
ATOM 2178 O O . THR B 1 133 ? 9.195 1.694 11.602 1 97.56 133 THR B O 1
ATOM 2181 N N . ILE B 1 134 ? 10.094 0.273 10.133 1 95.62 134 ILE B N 1
ATOM 2182 C CA . ILE B 1 134 ? 11.148 1.19 9.711 1 95.62 134 ILE B CA 1
ATOM 2183 C C . ILE B 1 134 ? 10.523 2.436 9.086 1 95.62 134 ILE B C 1
ATOM 2185 O O . ILE B 1 134 ? 10.891 3.561 9.43 1 95.62 134 ILE B O 1
ATOM 2189 N N . PHE B 1 135 ? 9.555 2.227 8.234 1 94.25 135 PHE B N 1
ATOM 2190 C CA . PHE B 1 135 ? 8.953 3.34 7.516 1 94.25 135 PHE B CA 1
ATOM 2191 C C . PHE B 1 135 ? 8.141 4.215 8.461 1 94.25 135 PHE B C 1
ATOM 2193 O O . PHE B 1 135 ? 8.094 5.438 8.297 1 94.25 135 PHE B O 1
ATOM 2200 N N . TYR B 1 136 ? 7.469 3.602 9.43 1 95.44 136 TYR B N 1
ATOM 2201 C CA . TYR B 1 136 ? 6.652 4.348 10.383 1 95.44 136 TYR B CA 1
ATOM 2202 C C . TYR B 1 136 ? 7.523 5.203 11.297 1 95.44 136 TYR B C 1
ATOM 2204 O O . TYR B 1 136 ? 7.148 6.324 11.648 1 95.44 136 TYR B O 1
ATOM 2212 N N . GLN B 1 137 ? 8.664 4.562 11.664 1 91.12 137 GLN B N 1
ATOM 2213 C CA . GLN B 1 137 ? 9.547 5.254 12.602 1 91.12 137 GLN B CA 1
ATOM 2214 C C . GLN B 1 137 ? 10.406 6.285 11.883 1 91.12 137 GLN B C 1
ATOM 2216 O O . GLN B 1 137 ? 10.914 7.219 12.508 1 91.12 137 GLN B O 1
ATOM 2221 N N . GLU B 1 138 ? 10.711 5.969 10.539 1 74.94 138 GLU B N 1
ATOM 2222 C CA . GLU B 1 138 ? 11.555 6.906 9.805 1 74.94 138 GLU B CA 1
ATOM 2223 C C . GLU B 1 138 ? 10.828 8.219 9.547 1 74.94 138 GLU B C 1
ATOM 2225 O O . GLU B 1 138 ? 9.664 8.219 9.133 1 74.94 138 GLU B O 1
ATOM 2230 N N . GLU B 1 139 ? 10.992 9.156 10.344 1 59.91 139 GLU B N 1
ATOM 2231 C CA . GLU B 1 139 ? 10.453 10.508 10.211 1 59.91 139 GLU B CA 1
ATOM 2232 C C . GLU B 1 139 ? 10.914 11.156 8.906 1 59.91 139 GLU B C 1
ATOM 2234 O O . GLU B 1 139 ? 12.094 11.109 8.562 1 59.91 139 GLU B O 1
ATOM 2239 N N . ASP B 1 140 ? 10.25 10.742 7.75 1 48.31 140 ASP B N 1
ATOM 2240 C CA . ASP B 1 140 ? 10.758 11.695 6.77 1 48.31 140 ASP B CA 1
ATOM 2241 C C . ASP B 1 140 ? 10.531 13.133 7.227 1 48.31 140 ASP B C 1
ATOM 2243 O O . ASP B 1 140 ? 9.523 13.43 7.875 1 48.31 140 ASP B O 1
#